Protein AF-A0A1H4IAZ6-F1 (afdb_monomer)

pLDDT: mean 79.47, std 17.5, range [21.94, 98.19]

Radius of gyration: 39.85 Å; Cα contacts (8 Å, |Δi|>4): 236; chains: 1; bounding box: 74×54×108 Å

Foldseek 3Di:
DDDDDPDPPPPQQPFDFDPDAPDGAGARDPCSVVLVVLQVVQCVPPPGHFFDWDQDPVVRDIDGRDRDSAWDDPDPDIDHQDQVNVQVVVVVVQVVVCDADPVSHGDRDHPVVVLLVVLLVCVLVPNDLVVSCSNVSHPDSVVSVVSHPDDPVSVVVVVVVVVVVVCVVPPCVVVDDDDPVNVVVLVVVQVVQQAPFGTFQDDPPDDDPCPRPCLLPPRDPGALVCLVVLVVVLVVLVVVLVVCVVVVVVVCNVVSVSSNVSSVVNSVSSVVVVVVPPPPCPDDPPPDPPPDDDD

Secondary structure (DSSP, 8-state):
---------------EE-TTSSS--EE--S-HHHHHHHHHHHHTTSSSPPPB--EETTTTEEPPSB--SSEEEETTEEEEPPHHHHHHHHHHHHHHHT-B-TTSPBP---HHHHHHHHHHHHHHTT--HHHHHHHHT-SSHHHHHTT----HHHHHHHHHHHHHHHHHTS-GGGGPPPPHHHHHHHHHHHHTTEETTEEE-PPTTPPPTTTT-TTT-TTEEE-GGGHHHHHHHHHHHHHHHHHHHHHT-HHHHHHHHHHHHHHHHHHHHHHHHHHHTS-----------------

Solvent-accessible surface area (backbone atoms only — not comparable to full-atom values): 18062 Å² total; per-residue (Å²): 134,90,78,91,74,88,73,79,74,77,75,70,55,68,76,42,76,52,87,89,51,101,60,85,47,69,49,82,53,91,59,45,68,60,53,50,52,46,50,54,60,49,18,73,84,48,98,53,58,64,67,38,58,45,77,39,85,89,81,73,42,72,47,70,73,38,64,62,72,63,54,41,71,63,82,93,44,74,34,61,65,50,70,72,56,53,55,51,54,46,47,54,50,37,63,73,66,66,48,54,51,99,86,68,47,74,58,86,72,51,76,66,50,55,52,41,52,53,48,31,52,43,44,73,76,63,46,53,61,65,58,53,10,54,75,72,67,44,92,49,45,67,71,44,50,76,38,59,82,81,47,75,66,53,56,52,51,53,51,51,51,53,53,50,58,57,53,68,75,43,69,67,77,83,70,55,82,77,50,72,66,58,50,49,50,58,53,46,57,50,66,75,30,66,49,99,55,28,35,45,69,60,68,87,93,67,81,77,91,57,81,79,58,50,62,69,43,83,45,46,48,59,35,54,92,39,44,71,60,47,51,52,52,42,55,52,39,52,55,50,40,54,49,28,61,76,72,63,40,69,83,53,42,67,54,41,52,55,44,38,56,33,38,52,54,43,47,50,52,19,54,54,50,63,64,60,65,59,81,75,81,83,64,81,82,78,78,68,87,71,88,77,80,84,130

Nearest PDB structures (foldseek):
  6en2-assembly1_B  TM=6.672E-01  e=3.668E-03  Enterococcus faecalis
  6en0-assembly1_B  TM=6.766E-01  e=4.897E-03  Enterococcus faecalis
  6emy-assembly1_A  TM=7.074E-01  e=7.772E-03  Enterococcus faecalis
  6en1-assembly1_A  TM=6.561E-01  e=4.897E-03  Enterococcus faecalis

Structure (mmCIF, N/CA/C/O backbone):
data_AF-A0A1H4IAZ6-F1
#
_entry.id   AF-A0A1H4IAZ6-F1
#
loop_
_atom_site.group_PDB
_atom_site.id
_atom_site.type_symbol
_atom_site.label_atom_id
_atom_site.label_alt_id
_atom_site.label_comp_id
_atom_site.label_asym_id
_atom_site.label_entity_id
_atom_site.label_seq_id
_atom_site.pdbx_PDB_ins_code
_atom_site.Cartn_x
_atom_site.Cartn_y
_atom_site.Cartn_z
_atom_site.occupancy
_atom_site.B_iso_or_equiv
_atom_site.auth_seq_id
_atom_site.auth_comp_id
_atom_site.auth_asym_id
_atom_site.auth_atom_id
_atom_site.pdbx_PDB_model_num
ATOM 1 N N . MET A 1 1 ? -22.515 6.937 -54.964 1.00 34.81 1 MET A N 1
ATOM 2 C CA . MET A 1 1 ? -21.086 6.793 -55.319 1.00 34.81 1 MET A CA 1
ATOM 3 C C . MET A 1 1 ? -20.427 8.138 -55.090 1.00 34.81 1 MET A C 1
ATOM 5 O O . MET A 1 1 ? -21.065 9.137 -55.386 1.00 34.81 1 MET A O 1
ATOM 9 N N . ILE A 1 2 ? -19.198 8.133 -54.570 1.00 31.22 2 ILE A N 1
ATOM 10 C CA . ILE A 1 2 ? -18.493 9.215 -53.852 1.00 31.22 2 ILE A CA 1
ATOM 11 C C . ILE A 1 2 ? -18.817 9.204 -52.350 1.00 31.22 2 ILE A C 1
ATOM 13 O O . ILE A 1 2 ? -19.957 9.377 -51.934 1.00 31.22 2 ILE A O 1
ATOM 17 N N . GLY A 1 3 ? -17.776 8.941 -51.562 1.00 21.94 3 GLY A N 1
ATOM 18 C CA . GLY A 1 3 ? -17.796 8.838 -50.109 1.00 21.94 3 GLY A CA 1
ATOM 19 C C . GLY A 1 3 ? -16.377 8.607 -49.604 1.00 21.94 3 GLY A C 1
ATOM 20 O O . GLY A 1 3 ? -15.983 7.484 -49.311 1.00 21.94 3 GLY A O 1
ATOM 21 N N . THR A 1 4 ? -15.602 9.687 -49.602 1.00 34.31 4 THR A N 1
ATOM 22 C CA . THR A 1 4 ? -14.334 9.875 -48.890 1.00 34.31 4 THR A CA 1
ATOM 23 C C . THR A 1 4 ? -14.396 9.316 -47.470 1.00 34.31 4 THR A C 1
ATOM 25 O O . THR A 1 4 ? -15.260 9.706 -46.689 1.00 34.31 4 THR A O 1
ATOM 28 N N . GLY A 1 5 ? -13.454 8.441 -47.127 1.00 22.61 5 GLY A N 1
ATOM 29 C CA . GLY A 1 5 ? -13.295 7.896 -45.784 1.00 22.61 5 GLY A CA 1
ATOM 30 C C . GLY A 1 5 ? -11.819 7.752 -45.454 1.00 22.61 5 GLY A C 1
ATOM 31 O O . GLY A 1 5 ? -11.260 6.665 -45.578 1.00 22.61 5 GLY A O 1
ATOM 32 N N . SER A 1 6 ? -11.193 8.860 -45.060 1.00 29.42 6 SER A N 1
ATOM 33 C CA . SER A 1 6 ? -9.889 8.874 -44.402 1.00 29.42 6 SER A CA 1
ATOM 34 C C . SER A 1 6 ? -9.978 8.041 -43.123 1.00 29.42 6 SER A C 1
ATOM 36 O O . SER A 1 6 ? -10.400 8.534 -42.079 1.00 29.42 6 SER A O 1
ATOM 38 N N . LYS A 1 7 ? -9.615 6.757 -43.199 1.00 24.16 7 LYS A N 1
ATOM 39 C CA . LYS A 1 7 ? -9.330 5.963 -42.006 1.00 24.16 7 LYS A CA 1
ATOM 40 C C . LYS A 1 7 ? -7.950 6.371 -41.518 1.00 24.16 7 LYS A C 1
ATOM 42 O O . LYS A 1 7 ? -6.935 5.984 -42.088 1.00 24.16 7 LYS A O 1
ATOM 47 N N . LEU A 1 8 ? -7.970 7.199 -40.480 1.00 22.41 8 LEU A N 1
ATOM 48 C CA . LEU A 1 8 ? -6.885 7.414 -39.538 1.00 22.41 8 LEU A CA 1
ATOM 49 C C . LEU A 1 8 ? -6.343 6.026 -39.141 1.00 22.41 8 LEU A C 1
ATOM 51 O O . LEU A 1 8 ? -6.976 5.305 -38.371 1.00 22.41 8 LEU A O 1
ATOM 55 N N . LEU A 1 9 ? -5.235 5.602 -39.751 1.00 24.73 9 LEU A N 1
ATOM 56 C CA . LEU A 1 9 ? -4.472 4.454 -39.277 1.00 24.73 9 LEU A CA 1
ATOM 57 C C . LEU A 1 9 ? -3.833 4.912 -37.971 1.00 24.73 9 LEU A C 1
ATOM 59 O O . LEU A 1 9 ? -2.804 5.582 -37.979 1.00 24.73 9 LEU A O 1
ATOM 63 N N . LEU A 1 10 ? -4.507 4.618 -36.859 1.00 23.94 10 LEU A N 1
ATOM 64 C CA . LEU A 1 10 ? -3.868 4.556 -35.554 1.00 23.94 10 LEU A CA 1
ATOM 65 C C . LEU A 1 10 ? -2.704 3.576 -35.722 1.00 23.94 10 LEU A C 1
ATOM 67 O O . LEU A 1 10 ? -2.919 2.381 -35.914 1.00 23.94 10 LEU A O 1
ATOM 71 N N . LEU A 1 11 ? -1.492 4.121 -35.798 1.00 29.80 11 LEU A N 1
ATOM 72 C CA . LEU A 1 11 ? -0.255 3.360 -35.827 1.00 29.80 11 LEU A CA 1
ATOM 73 C C . LEU A 1 11 ? -0.180 2.616 -34.495 1.00 29.80 11 LEU A C 1
ATOM 75 O O . LEU A 1 11 ? 0.189 3.201 -33.481 1.00 29.80 11 LEU A O 1
ATOM 79 N N . GLU A 1 12 ? -0.576 1.345 -34.486 1.00 32.12 12 GLU A N 1
ATOM 80 C CA . GLU A 1 12 ? -0.145 0.442 -33.426 1.00 32.12 12 GLU A CA 1
ATOM 81 C C . GLU A 1 12 ? 1.393 0.484 -33.391 1.00 32.12 12 GLU A C 1
ATOM 83 O O . GLU A 1 12 ? 2.025 0.428 -34.457 1.00 32.12 12 GLU A O 1
ATOM 88 N N . PRO A 1 13 ? 2.015 0.647 -32.209 1.00 40.06 13 PRO A N 1
ATOM 89 C CA . PRO A 1 13 ? 3.465 0.651 -32.104 1.00 40.06 13 PRO A CA 1
ATOM 90 C C . PRO A 1 13 ? 4.007 -0.657 -32.700 1.00 40.06 13 PRO A C 1
ATOM 92 O O . PRO A 1 13 ? 3.447 -1.726 -32.441 1.00 40.06 13 PRO A O 1
ATOM 95 N N . PRO A 1 14 ? 5.063 -0.608 -33.532 1.00 46.16 14 PRO A N 1
ATOM 96 C CA . PRO A 1 14 ? 5.581 -1.806 -34.174 1.00 46.16 14 PRO A CA 1
ATOM 97 C C . PRO A 1 14 ? 6.046 -2.800 -33.105 1.00 46.16 14 PRO A C 1
ATOM 99 O O . PRO A 1 14 ? 6.991 -2.525 -32.365 1.00 46.16 14 PRO A O 1
ATOM 102 N N . LEU A 1 15 ? 5.385 -3.959 -33.038 1.00 47.09 15 LEU A N 1
ATOM 103 C CA . LEU A 1 15 ? 5.779 -5.058 -32.160 1.00 47.09 15 LEU A CA 1
ATOM 104 C C . LEU A 1 15 ? 7.178 -5.533 -32.560 1.00 47.09 15 LEU A C 1
ATOM 106 O O . LEU A 1 15 ? 7.384 -6.071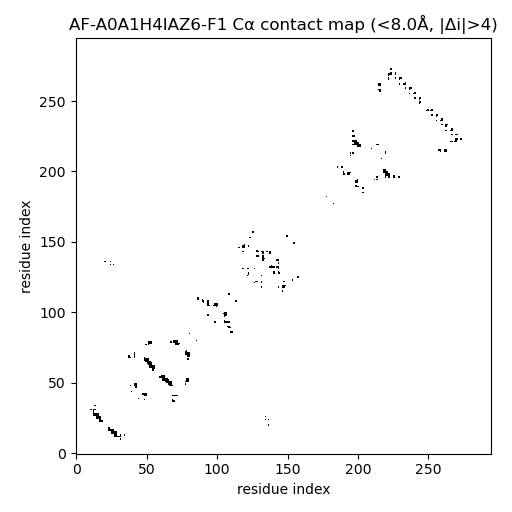 -33.653 1.00 47.09 15 LEU A O 1
ATOM 110 N N . LEU A 1 16 ? 8.158 -5.306 -31.684 1.00 53.22 16 LEU A N 1
ATOM 111 C CA . LEU A 1 16 ? 9.520 -5.774 -31.889 1.00 53.22 16 LEU A CA 1
ATOM 112 C C . LEU A 1 16 ? 9.685 -7.132 -31.198 1.00 53.22 16 LEU A C 1
ATOM 114 O O . LEU A 1 16 ? 9.676 -7.226 -29.970 1.00 53.22 16 LEU A O 1
ATOM 118 N N . GLY A 1 17 ? 9.859 -8.189 -31.989 1.00 52.50 17 GLY A N 1
ATOM 119 C CA . GLY A 1 17 ? 10.224 -9.501 -31.462 1.00 52.50 17 GLY A CA 1
ATOM 120 C C . GLY A 1 17 ? 11.692 -9.524 -31.031 1.00 52.50 17 GLY A C 1
ATOM 121 O O . GLY A 1 17 ? 12.588 -9.366 -31.865 1.00 52.50 17 GLY A O 1
ATOM 122 N N . LEU A 1 18 ? 11.956 -9.752 -29.743 1.00 54.88 18 LEU A N 1
ATOM 123 C CA . LEU A 1 18 ? 13.305 -10.012 -29.238 1.00 54.88 18 LEU A CA 1
ATOM 124 C C . LEU A 1 18 ? 13.631 -11.505 -29.408 1.00 54.88 18 LEU A C 1
ATOM 126 O O . LEU A 1 18 ? 13.301 -12.337 -28.568 1.00 54.88 18 LEU A O 1
ATOM 130 N N . GLY A 1 19 ? 14.267 -11.870 -30.523 1.00 48.75 19 GLY A N 1
ATOM 131 C CA . GLY A 1 19 ? 14.754 -13.239 -30.729 1.00 48.75 19 GLY A CA 1
ATOM 132 C C . GLY A 1 19 ? 15.946 -13.558 -29.816 1.00 48.75 19 GLY A C 1
ATOM 133 O O . GLY A 1 19 ? 16.943 -12.835 -29.861 1.00 48.75 19 GLY A O 1
ATOM 134 N N . GLY A 1 20 ? 15.849 -14.635 -29.023 1.00 49.16 20 GLY A N 1
ATOM 135 C CA . GLY A 1 20 ? 16.943 -15.158 -28.184 1.00 49.16 20 GLY A CA 1
ATOM 136 C C . GLY A 1 20 ? 16.623 -15.394 -26.698 1.00 49.16 20 GLY A C 1
ATOM 137 O O . GLY A 1 20 ? 17.513 -15.790 -25.957 1.00 49.16 20 GLY A O 1
ATOM 138 N N . SER A 1 21 ? 15.386 -15.167 -26.239 1.00 38.06 21 SER A N 1
ATOM 139 C CA . SER A 1 21 ? 14.935 -15.548 -24.888 1.00 38.06 21 SER A CA 1
ATOM 140 C C . SER A 1 21 ? 13.991 -16.760 -24.973 1.00 38.06 21 SER A C 1
ATOM 142 O O . SER A 1 21 ? 13.168 -16.796 -25.892 1.00 38.06 21 SER A O 1
ATOM 144 N N . PRO A 1 22 ? 14.056 -17.751 -24.053 1.00 37.03 22 PRO A N 1
ATOM 145 C CA . PRO A 1 22 ? 13.131 -18.896 -24.034 1.00 37.03 22 PRO A CA 1
ATOM 146 C C . PRO A 1 22 ? 11.665 -18.478 -23.852 1.00 37.03 22 PRO A C 1
ATOM 148 O O . PRO A 1 22 ? 10.748 -19.254 -24.116 1.00 37.03 22 PRO A O 1
ATOM 151 N N . VAL A 1 23 ? 11.436 -17.232 -23.442 1.00 39.94 23 VAL A N 1
ATOM 152 C CA . VAL A 1 23 ? 10.126 -16.606 -23.399 1.00 39.94 23 VAL A CA 1
ATOM 153 C C . VAL A 1 23 ? 10.074 -15.592 -24.531 1.00 39.94 23 VAL A C 1
ATOM 155 O O . VAL A 1 23 ? 10.787 -14.597 -24.483 1.00 39.94 23 VAL A O 1
ATOM 158 N N . GLY A 1 24 ? 9.242 -15.8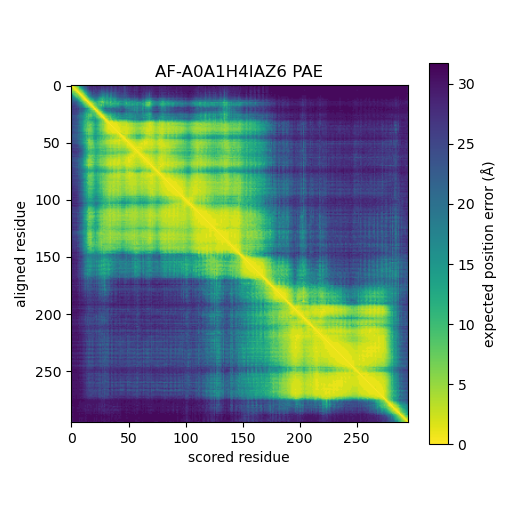34 -25.547 1.00 39.22 24 GLY A N 1
ATOM 159 C CA . GLY A 1 24 ? 8.963 -14.841 -26.584 1.00 39.22 24 GLY A CA 1
ATOM 160 C C . GLY A 1 24 ? 8.450 -13.557 -25.936 1.00 39.22 24 GLY A C 1
ATOM 161 O O . GLY A 1 24 ? 7.290 -13.480 -25.535 1.00 39.22 24 GLY A O 1
ATOM 162 N N . SER A 1 25 ? 9.336 -12.584 -25.750 1.00 44.12 25 SER A N 1
ATOM 163 C CA . SER A 1 25 ? 9.008 -11.268 -25.229 1.00 44.12 25 SER A CA 1
ATOM 164 C C . SER A 1 25 ? 8.855 -10.324 -26.413 1.00 44.12 25 SER A C 1
ATOM 166 O O . SER A 1 25 ? 9.822 -9.901 -27.048 1.00 44.12 25 SER A O 1
ATOM 168 N N . GLU A 1 26 ? 7.604 -10.023 -26.742 1.00 50.06 26 GLU A N 1
ATOM 169 C CA . GLU A 1 26 ? 7.280 -8.857 -27.553 1.00 50.06 26 GLU A CA 1
ATOM 170 C C . GLU A 1 26 ? 7.392 -7.635 -26.646 1.00 50.06 26 GLU A C 1
ATOM 172 O O . GLU A 1 26 ? 6.710 -7.542 -25.622 1.00 50.06 26 GLU A O 1
ATOM 177 N N . LEU A 1 27 ? 8.302 -6.725 -26.988 1.00 51.56 27 LEU A N 1
ATOM 178 C CA . LEU A 1 27 ? 8.438 -5.463 -26.278 1.00 51.56 27 LEU A CA 1
ATOM 179 C C . LEU A 1 27 ? 7.728 -4.380 -27.083 1.00 51.56 27 LEU A C 1
ATOM 181 O O . LEU A 1 27 ? 8.079 -4.124 -28.237 1.00 51.56 27 LEU A O 1
ATOM 185 N N . VAL A 1 28 ? 6.738 -3.740 -26.468 1.00 51.19 28 VAL A N 1
ATOM 186 C CA . VAL A 1 28 ? 6.128 -2.529 -27.015 1.00 51.19 28 VAL A CA 1
ATOM 187 C C . VAL A 1 28 ? 7.009 -1.355 -26.603 1.00 51.19 28 VAL A C 1
ATOM 189 O O . VAL A 1 28 ? 7.142 -1.062 -25.417 1.00 51.19 28 VAL A O 1
ATOM 192 N N . LEU A 1 29 ? 7.649 -0.719 -27.581 1.00 57.44 29 LEU A N 1
ATOM 193 C CA . LEU A 1 29 ? 8.380 0.533 -27.397 1.00 57.44 29 LEU A CA 1
ATOM 194 C C . LEU A 1 29 ? 7.470 1.688 -27.828 1.00 57.44 29 LEU A C 1
ATOM 196 O O . LEU A 1 29 ? 6.868 1.621 -28.898 1.00 57.44 29 LEU A O 1
ATOM 200 N N . ASP A 1 30 ? 7.380 2.728 -27.000 1.00 54.88 30 ASP A N 1
ATOM 201 C CA . ASP A 1 30 ? 6.423 3.836 -27.172 1.00 54.88 30 ASP A CA 1
ATOM 202 C C . ASP A 1 30 ? 6.822 4.809 -28.311 1.00 54.88 30 ASP A C 1
ATOM 204 O O . ASP A 1 30 ? 5.988 5.508 -28.880 1.00 54.88 30 ASP A O 1
ATOM 208 N N . ASP A 1 31 ? 8.089 4.789 -28.749 1.00 63.84 31 ASP A N 1
ATOM 209 C CA . ASP A 1 31 ? 8.620 5.710 -29.768 1.00 63.84 31 ASP A CA 1
ATOM 210 C C . ASP A 1 31 ? 8.530 5.161 -31.207 1.00 63.84 31 ASP A C 1
ATOM 212 O O . ASP A 1 31 ? 9.533 4.885 -31.884 1.00 63.84 31 ASP A O 1
ATOM 216 N N . GLY A 1 32 ? 7.304 5.026 -31.717 1.00 71.38 32 GLY A N 1
ATOM 217 C CA . GLY A 1 32 ? 7.035 4.521 -33.072 1.00 71.38 32 GLY A CA 1
ATOM 218 C C . GLY A 1 32 ? 7.686 5.332 -34.210 1.00 71.38 32 GLY A C 1
ATOM 219 O O . GLY A 1 32 ? 8.057 4.768 -35.246 1.00 71.38 32 GLY A O 1
ATOM 220 N N . GLU A 1 33 ? 7.888 6.640 -34.031 1.00 80.25 33 GLU A N 1
ATOM 221 C CA . GLU A 1 33 ? 8.498 7.523 -35.039 1.00 80.25 33 GLU A CA 1
ATOM 222 C C . GLU A 1 33 ? 10.003 7.254 -35.222 1.00 80.25 33 GLU A C 1
ATOM 224 O O . GLU A 1 33 ? 10.509 7.168 -36.351 1.00 80.25 33 GLU A O 1
ATOM 229 N N . VAL A 1 34 ? 10.720 7.032 -34.116 1.00 83.12 34 VAL A N 1
ATOM 230 C CA . VAL A 1 34 ? 12.152 6.706 -34.132 1.00 83.12 34 VAL A CA 1
ATOM 231 C C . VAL A 1 34 ? 12.371 5.350 -34.796 1.00 83.12 34 VAL A C 1
ATOM 233 O O . VAL A 1 34 ? 13.213 5.224 -35.690 1.00 83.12 34 VAL A O 1
ATOM 236 N N . LEU A 1 35 ? 11.570 4.346 -34.428 1.00 82.00 35 LEU A N 1
ATOM 237 C CA . LEU A 1 35 ? 11.631 3.017 -35.039 1.00 82.00 35 LEU A CA 1
ATOM 238 C C . LEU A 1 35 ? 11.329 3.069 -36.538 1.00 82.00 35 LEU A C 1
ATOM 240 O O . LEU A 1 35 ? 12.054 2.466 -37.330 1.00 82.00 35 LEU A O 1
ATOM 244 N N . THR A 1 36 ? 10.327 3.847 -36.950 1.00 83.69 36 THR A N 1
ATOM 245 C CA . THR A 1 36 ? 10.009 4.054 -38.370 1.00 83.69 36 THR A CA 1
ATOM 246 C C . THR A 1 36 ? 11.189 4.670 -39.119 1.00 83.69 36 THR A C 1
ATOM 248 O O . THR A 1 36 ? 11.561 4.188 -40.192 1.00 83.69 36 THR A O 1
ATOM 251 N N . THR A 1 37 ? 11.840 5.675 -38.532 1.00 86.31 37 THR A N 1
ATOM 252 C CA . THR A 1 37 ? 13.032 6.314 -39.104 1.00 86.31 37 THR A CA 1
ATOM 253 C C . THR A 1 37 ? 14.192 5.325 -39.247 1.00 86.31 37 THR A C 1
ATOM 255 O O . THR A 1 37 ? 14.860 5.293 -40.283 1.00 86.31 37 THR A O 1
ATOM 258 N N . ILE A 1 38 ? 14.426 4.477 -38.240 1.00 85.88 38 ILE A N 1
ATOM 259 C CA . ILE A 1 38 ? 15.462 3.435 -38.283 1.00 85.88 38 ILE A CA 1
ATOM 260 C C . ILE A 1 38 ? 15.155 2.415 -39.385 1.00 85.88 38 ILE A C 1
ATOM 262 O O . ILE A 1 38 ? 16.040 2.098 -40.180 1.00 85.88 38 ILE A O 1
ATOM 266 N N . ILE A 1 39 ? 13.906 1.944 -39.485 1.00 85.81 39 ILE A N 1
ATOM 267 C CA . ILE A 1 39 ? 13.474 1.004 -40.529 1.00 85.81 39 ILE A CA 1
ATOM 268 C C . ILE A 1 39 ? 13.682 1.613 -41.918 1.00 85.81 39 ILE A C 1
ATOM 270 O O . ILE A 1 39 ? 14.220 0.948 -42.803 1.00 85.81 39 ILE A O 1
ATOM 274 N N . GLN A 1 40 ? 13.286 2.871 -42.125 1.00 85.50 40 GLN A N 1
ATOM 275 C CA . GLN A 1 40 ? 13.465 3.562 -43.404 1.00 85.50 40 GLN A CA 1
ATOM 276 C C . GLN A 1 40 ? 14.945 3.693 -43.780 1.00 85.50 40 GLN A C 1
ATOM 278 O O . GLN A 1 40 ? 15.310 3.408 -44.921 1.00 85.50 40 GLN A O 1
ATOM 283 N N . ARG A 1 41 ? 15.810 4.048 -42.820 1.00 84.56 41 ARG A N 1
ATOM 284 C CA . ARG A 1 41 ? 17.264 4.110 -43.033 1.00 84.56 41 ARG A CA 1
ATOM 285 C C . ARG A 1 41 ? 17.847 2.741 -43.372 1.00 84.56 41 ARG A C 1
ATOM 287 O O . ARG A 1 41 ? 18.594 2.635 -44.335 1.00 84.56 41 ARG A O 1
ATOM 294 N N . GLY A 1 42 ? 17.474 1.699 -42.630 1.00 84.25 42 GLY A N 1
ATOM 295 C CA . GLY A 1 42 ? 17.958 0.335 -42.857 1.00 84.25 42 GLY A CA 1
ATOM 296 C C . GLY A 1 42 ? 17.473 -0.283 -44.172 1.00 84.25 42 GLY A C 1
ATOM 297 O O . GLY A 1 42 ? 18.140 -1.156 -44.720 1.00 84.25 42 GLY A O 1
ATOM 298 N N . ARG A 1 43 ? 16.326 0.168 -44.699 1.00 85.88 43 ARG A N 1
ATOM 299 C CA . ARG A 1 43 ? 15.820 -0.252 -46.013 1.00 85.88 43 ARG A CA 1
ATOM 300 C C . ARG A 1 43 ? 16.655 0.297 -47.162 1.00 85.88 43 ARG A C 1
ATOM 302 O O . ARG A 1 43 ? 16.679 -0.340 -48.202 1.00 85.88 43 ARG A O 1
ATOM 309 N N . GLU A 1 44 ? 17.295 1.458 -47.013 1.00 79.31 44 GLU A N 1
ATOM 310 C CA . GLU A 1 44 ? 18.090 2.097 -48.078 1.00 79.31 44 GLU A CA 1
ATOM 311 C C . GLU A 1 44 ? 17.348 2.175 -49.437 1.00 79.31 44 GLU A C 1
ATOM 313 O O . GLU A 1 44 ? 17.941 2.030 -50.502 1.00 79.31 44 GLU A O 1
ATOM 318 N N . GLY A 1 45 ? 16.023 2.374 -49.410 1.00 78.12 45 GLY A N 1
ATOM 319 C CA . GLY A 1 45 ? 15.169 2.405 -50.608 1.00 78.12 45 GLY A CA 1
ATOM 320 C C . GLY A 1 45 ? 14.629 1.044 -51.079 1.00 78.12 45 GLY A C 1
ATOM 321 O O . GLY A 1 45 ? 13.827 1.002 -52.010 1.00 78.12 45 GLY A O 1
ATOM 322 N N . HIS A 1 46 ? 15.000 -0.066 -50.438 1.00 79.50 46 HIS A N 1
ATOM 323 C CA . HIS A 1 46 ? 14.417 -1.388 -50.680 1.00 79.50 46 HIS A CA 1
ATOM 324 C C . HIS A 1 46 ? 13.023 -1.543 -50.038 1.00 79.50 46 HIS A C 1
ATOM 326 O O . HIS A 1 46 ? 12.684 -0.884 -49.054 1.00 79.50 46 HIS A O 1
ATOM 332 N N . GLY A 1 47 ? 12.205 -2.463 -50.570 1.00 83.88 47 GLY A N 1
ATOM 333 C CA . GLY A 1 47 ? 10.853 -2.738 -50.054 1.00 83.88 47 GLY A CA 1
ATOM 334 C C . GLY A 1 47 ? 10.822 -3.364 -48.652 1.00 83.88 47 GLY A C 1
ATOM 335 O O . GLY A 1 47 ? 9.816 -3.274 -47.951 1.00 83.88 47 GLY A O 1
ATOM 336 N N . SER A 1 48 ? 11.932 -3.957 -48.213 1.00 86.06 48 SER A N 1
ATOM 337 C CA . SER A 1 48 ? 12.091 -4.593 -46.904 1.00 86.06 48 SER A CA 1
ATOM 338 C C . SER A 1 48 ? 13.517 -4.418 -46.384 1.00 86.06 48 SER A C 1
ATOM 340 O O . SER A 1 48 ? 14.426 -4.088 -47.145 1.00 86.06 48 SER A O 1
ATOM 342 N N . LEU A 1 49 ? 13.723 -4.655 -45.085 1.00 86.88 49 LEU A N 1
ATOM 343 C CA . LEU A 1 49 ? 15.070 -4.690 -44.514 1.00 86.88 49 LEU A CA 1
ATOM 344 C C . LEU A 1 49 ? 15.887 -5.829 -45.153 1.00 86.88 49 LEU A C 1
ATOM 346 O O . LEU A 1 49 ? 15.340 -6.922 -45.349 1.00 86.88 49 LEU A O 1
ATOM 350 N N . PRO A 1 50 ? 17.180 -5.614 -45.454 1.00 88.12 50 PRO A N 1
ATOM 351 C CA . PRO A 1 50 ? 18.066 -6.680 -45.902 1.00 88.12 50 PRO A CA 1
ATOM 352 C C . PRO A 1 50 ? 18.130 -7.822 -44.881 1.00 88.12 50 PRO A C 1
ATOM 354 O O . PRO A 1 50 ? 18.179 -7.593 -43.672 1.00 88.12 50 PRO A O 1
ATOM 357 N N . LEU A 1 51 ? 18.141 -9.063 -45.368 1.00 90.56 51 LEU A N 1
ATOM 358 C CA . LEU A 1 51 ? 18.269 -10.243 -44.515 1.00 90.56 51 LEU A CA 1
ATOM 359 C C . LEU A 1 51 ? 19.746 -10.548 -44.269 1.00 90.56 51 LEU A C 1
ATOM 361 O O . LEU A 1 51 ? 20.489 -10.847 -45.208 1.00 90.56 51 LEU A O 1
ATOM 365 N N . ILE A 1 52 ? 20.161 -10.525 -43.005 1.00 90.88 52 ILE A N 1
ATOM 366 C CA . ILE A 1 52 ? 21.552 -10.749 -42.598 1.00 90.88 52 ILE A CA 1
ATOM 367 C C . ILE A 1 52 ? 21.640 -11.836 -41.524 1.00 90.88 52 ILE A C 1
ATOM 369 O O . ILE A 1 52 ? 20.666 -12.113 -40.830 1.00 90.88 52 ILE A O 1
ATOM 373 N N . SER A 1 53 ? 22.809 -12.465 -41.395 1.00 89.75 53 SER A N 1
ATOM 374 C CA . SER A 1 53 ? 23.116 -13.393 -40.299 1.00 89.75 53 SER A CA 1
ATOM 375 C C . SER A 1 53 ? 24.014 -12.694 -39.278 1.00 89.75 53 SER A C 1
ATOM 377 O O . SER A 1 53 ? 24.921 -11.946 -39.656 1.00 89.75 53 SER A O 1
ATOM 379 N N . ARG A 1 54 ? 23.767 -12.933 -37.988 1.00 88.94 54 ARG A N 1
ATOM 380 C CA . ARG A 1 54 ? 24.575 -12.433 -36.871 1.00 88.94 54 ARG A CA 1
ATOM 381 C C . ARG A 1 54 ? 25.211 -13.616 -36.150 1.00 88.94 54 ARG A C 1
ATOM 383 O O . ARG A 1 54 ? 24.540 -14.614 -35.921 1.00 88.94 54 ARG A O 1
ATOM 390 N N . TYR A 1 55 ? 26.479 -13.489 -35.774 1.00 86.31 55 TYR A N 1
ATOM 391 C CA . TYR A 1 55 ? 27.110 -14.426 -34.846 1.00 86.31 55 TYR A CA 1
ATOM 392 C C . TYR A 1 55 ? 26.681 -14.087 -33.417 1.00 86.31 55 TYR A C 1
ATOM 394 O O . TYR A 1 55 ? 26.898 -12.956 -32.969 1.00 86.31 55 TYR A O 1
ATOM 402 N N . ASP A 1 56 ? 26.054 -15.033 -32.724 1.00 83.56 56 ASP A N 1
ATOM 403 C CA . ASP A 1 56 ? 25.760 -14.903 -31.304 1.00 83.56 56 ASP A CA 1
ATOM 404 C C . ASP A 1 56 ? 26.973 -15.337 -30.481 1.00 83.56 56 ASP A C 1
ATOM 406 O O . ASP A 1 56 ? 27.436 -16.471 -30.580 1.00 83.56 56 ASP A O 1
ATOM 410 N N . GLN A 1 57 ? 27.518 -14.418 -29.684 1.00 79.88 57 GLN A N 1
ATOM 411 C CA . GLN A 1 57 ? 28.715 -14.687 -28.889 1.00 79.88 57 GLN A CA 1
ATOM 412 C C . GLN A 1 57 ? 28.444 -15.599 -27.689 1.00 79.88 57 GLN A C 1
ATOM 414 O O . GLN A 1 57 ? 29.383 -16.233 -27.217 1.00 79.88 57 GLN A O 1
ATOM 419 N N . HIS A 1 58 ? 27.200 -15.671 -27.210 1.00 77.69 58 HIS A N 1
ATOM 420 C CA . HIS A 1 58 ? 26.842 -16.498 -26.057 1.00 77.69 58 HIS A CA 1
ATOM 421 C C . HIS A 1 58 ? 26.575 -17.942 -26.482 1.00 77.69 58 HIS A C 1
ATOM 423 O O . HIS A 1 58 ? 27.027 -18.869 -25.817 1.00 77.69 58 HIS A O 1
ATOM 429 N N . GLU A 1 59 ? 25.890 -18.133 -27.613 1.00 83.56 59 GLU A N 1
ATOM 430 C CA . GLU A 1 59 ? 25.600 -19.468 -28.155 1.00 83.56 59 GLU A CA 1
ATOM 431 C C . GLU A 1 59 ? 26.720 -20.008 -29.057 1.00 83.56 59 GLU A C 1
ATOM 433 O O . GLU A 1 59 ? 26.786 -21.206 -29.318 1.00 83.56 59 GLU A O 1
ATOM 438 N N . GLY A 1 60 ? 27.606 -19.138 -29.553 1.00 87.88 60 GLY A N 1
ATOM 439 C CA . GLY A 1 60 ? 28.690 -19.511 -30.463 1.00 87.88 60 GLY A CA 1
ATOM 440 C C . GLY A 1 60 ? 28.218 -19.907 -31.868 1.00 87.88 60 GLY A C 1
ATOM 441 O O . GLY A 1 60 ? 28.925 -20.619 -32.582 1.00 87.88 60 GLY A O 1
ATOM 442 N N . LEU A 1 61 ? 27.018 -19.477 -32.270 1.00 91.50 61 LEU A N 1
ATOM 443 C CA . LEU A 1 61 ? 26.357 -19.894 -33.508 1.00 91.50 61 LEU A CA 1
ATOM 444 C C . LEU A 1 61 ? 25.941 -18.702 -34.372 1.00 91.50 61 LEU A C 1
ATOM 446 O O . LEU A 1 61 ? 25.692 -17.595 -33.897 1.00 91.50 61 LEU A O 1
ATOM 450 N N . HIS A 1 62 ? 25.847 -18.941 -35.679 1.00 88.88 62 HIS A N 1
ATOM 451 C CA . HIS A 1 62 ? 25.266 -17.983 -36.612 1.00 88.88 62 HIS A CA 1
ATOM 452 C C . HIS A 1 62 ? 23.744 -18.100 -36.631 1.00 88.88 62 HIS A C 1
ATOM 454 O O . HIS A 1 62 ? 23.197 -19.183 -36.836 1.00 88.88 62 HIS A O 1
ATOM 460 N N . SER A 1 63 ? 23.058 -16.966 -36.506 1.00 88.75 63 SER A N 1
ATOM 461 C CA . SER A 1 63 ? 21.610 -16.906 -36.661 1.00 88.75 63 SER A CA 1
ATOM 462 C C . SER A 1 63 ? 21.187 -17.248 -38.098 1.00 88.75 63 SER A C 1
ATOM 464 O O . SER A 1 63 ? 21.941 -16.977 -39.049 1.00 88.75 63 SER A O 1
ATOM 466 N N . PRO A 1 64 ? 19.936 -17.700 -38.301 1.00 89.12 64 PRO A N 1
ATOM 467 C CA . PRO A 1 64 ? 19.283 -17.633 -39.602 1.00 89.12 64 PRO A CA 1
ATOM 468 C C . PRO A 1 64 ? 19.338 -16.213 -40.185 1.00 89.12 64 PRO A C 1
ATOM 470 O O . PRO A 1 64 ? 19.553 -15.229 -39.465 1.00 89.12 64 PRO A O 1
ATOM 473 N N . ARG A 1 65 ? 19.142 -16.094 -41.502 1.00 90.06 65 ARG A N 1
ATOM 474 C CA . ARG A 1 65 ? 19.064 -14.785 -42.159 1.00 90.06 65 ARG A CA 1
ATOM 475 C C . ARG A 1 65 ? 17.762 -14.093 -41.769 1.00 90.06 65 ARG A C 1
ATOM 477 O O . ARG A 1 65 ? 16.692 -14.517 -42.193 1.00 90.06 65 ARG A O 1
ATOM 484 N N . LEU A 1 66 ? 17.874 -13.034 -40.974 1.00 88.31 66 LEU A N 1
ATOM 485 C CA . LEU A 1 66 ? 16.747 -12.311 -40.392 1.00 88.31 66 LEU A CA 1
ATOM 486 C C . LEU A 1 66 ? 16.840 -10.810 -40.712 1.00 88.31 66 LEU A C 1
ATOM 488 O O . LEU A 1 66 ? 17.943 -10.289 -40.923 1.00 88.31 66 LEU A O 1
ATOM 492 N N . PRO A 1 67 ? 15.702 -10.095 -40.744 1.00 89.12 67 PRO A N 1
ATOM 493 C CA . PRO A 1 67 ? 15.660 -8.653 -40.961 1.00 89.12 67 PRO A CA 1
ATOM 494 C C . PRO A 1 67 ? 15.998 -7.906 -39.661 1.00 89.12 67 PRO A C 1
ATOM 496 O O . PRO A 1 67 ? 15.141 -7.260 -39.064 1.00 89.12 67 PRO A O 1
ATOM 499 N N . PHE A 1 68 ? 17.241 -8.014 -39.183 1.00 87.44 68 PHE A N 1
ATOM 500 C CA . PHE A 1 68 ? 17.671 -7.313 -37.968 1.00 87.44 68 PHE A CA 1
ATOM 501 C C . PHE A 1 68 ? 17.424 -5.805 -38.101 1.00 87.44 68 PHE A C 1
ATOM 503 O O . PHE A 1 68 ? 17.764 -5.219 -39.121 1.00 87.44 68 PHE A O 1
ATOM 510 N N . LEU A 1 69 ? 16.852 -5.161 -37.083 1.00 87.44 69 LEU A N 1
ATOM 511 C CA . LEU A 1 69 ? 16.518 -3.735 -37.166 1.00 87.44 69 LEU A CA 1
ATOM 512 C C . LEU A 1 69 ? 17.774 -2.851 -37.250 1.00 87.44 69 LEU A C 1
ATOM 514 O O . LEU A 1 69 ? 17.871 -1.956 -38.086 1.00 87.44 69 LEU A O 1
ATOM 518 N N . PHE A 1 70 ? 18.756 -3.130 -36.395 1.00 87.38 70 PHE A N 1
ATOM 519 C CA . PHE A 1 70 ? 19.998 -2.371 -36.316 1.00 87.38 70 PHE A CA 1
ATOM 520 C C . PHE A 1 70 ? 21.062 -2.993 -37.225 1.00 87.38 70 PHE A C 1
ATOM 522 O O . PHE A 1 70 ? 21.804 -3.898 -36.827 1.00 87.38 70 PHE A O 1
ATOM 529 N N . GLN A 1 71 ? 21.143 -2.473 -38.451 1.00 88.06 71 GLN A N 1
ATOM 530 C CA . GLN A 1 71 ? 22.148 -2.846 -39.447 1.00 88.06 71 GLN A CA 1
ATOM 531 C C . GLN A 1 71 ? 23.043 -1.658 -39.800 1.00 88.06 71 GLN A C 1
ATOM 533 O O . GLN A 1 71 ? 22.619 -0.505 -39.761 1.00 88.06 71 GLN A O 1
ATOM 538 N N . ARG A 1 72 ? 24.291 -1.946 -40.167 1.00 85.06 72 ARG A N 1
ATOM 539 C CA . ARG A 1 72 ? 25.233 -0.973 -40.725 1.00 85.06 72 ARG A CA 1
ATOM 540 C C . ARG A 1 72 ? 25.916 -1.553 -41.953 1.00 85.06 72 ARG A C 1
ATOM 542 O O . ARG A 1 72 ? 26.086 -2.765 -42.059 1.00 85.06 72 ARG A O 1
ATOM 549 N N . ARG A 1 73 ? 26.407 -0.691 -42.837 1.00 82.06 73 ARG A N 1
ATOM 550 C CA . ARG A 1 73 ? 27.306 -1.108 -43.915 1.00 82.06 73 ARG A CA 1
ATOM 551 C C . ARG A 1 73 ? 28.740 -1.202 -43.411 1.00 82.06 73 ARG A C 1
ATOM 553 O O . ARG A 1 73 ? 29.285 -0.240 -42.873 1.00 82.06 73 ARG A O 1
ATOM 560 N N . ARG A 1 74 ? 29.374 -2.357 -43.613 1.00 81.31 74 ARG A N 1
ATOM 561 C CA . ARG A 1 74 ? 30.831 -2.506 -43.516 1.00 81.31 74 ARG A CA 1
ATOM 562 C C . ARG A 1 74 ? 31.362 -2.691 -44.936 1.00 81.31 74 ARG A C 1
ATOM 564 O O . ARG A 1 74 ? 31.344 -3.796 -45.471 1.00 81.31 74 ARG A O 1
ATOM 571 N N . GLY A 1 75 ? 31.766 -1.589 -45.567 1.00 82.44 75 GLY A N 1
ATOM 572 C CA . GLY A 1 75 ? 31.990 -1.560 -47.015 1.00 82.44 75 GLY A CA 1
ATOM 573 C C . GLY A 1 75 ? 30.664 -1.729 -47.764 1.00 82.44 75 GLY A C 1
ATOM 574 O O . GLY A 1 75 ? 29.714 -0.999 -47.495 1.00 82.44 75 GLY A O 1
ATOM 575 N N . PHE A 1 76 ? 30.579 -2.714 -48.660 1.00 79.56 76 PHE A N 1
ATOM 576 C CA . PHE A 1 76 ? 29.363 -3.008 -49.437 1.00 79.56 76 PHE A CA 1
ATOM 577 C C . PHE A 1 76 ? 28.433 -4.044 -48.789 1.00 79.56 76 PHE A C 1
ATOM 579 O O . PHE A 1 76 ? 27.375 -4.340 -49.338 1.00 79.56 76 PHE A O 1
ATOM 586 N N . ILE A 1 77 ? 28.814 -4.616 -47.643 1.00 82.56 77 ILE A N 1
ATOM 587 C CA . ILE A 1 77 ? 28.069 -5.711 -47.013 1.00 82.56 77 ILE A CA 1
ATOM 588 C C . ILE A 1 77 ? 27.259 -5.162 -45.828 1.00 82.56 77 ILE A C 1
ATOM 590 O O . ILE A 1 77 ? 27.853 -4.547 -44.931 1.00 82.56 77 ILE A O 1
ATOM 594 N N . PRO A 1 78 ? 25.930 -5.377 -45.785 1.00 84.81 78 PRO A N 1
ATOM 595 C CA . PRO A 1 78 ? 25.133 -5.079 -44.603 1.00 84.81 78 PRO A CA 1
ATOM 596 C C . PRO A 1 78 ? 25.474 -6.067 -43.481 1.00 84.81 78 PRO A C 1
ATOM 598 O O . PRO A 1 78 ? 25.520 -7.281 -43.683 1.00 84.81 78 PRO A O 1
ATOM 601 N N . THR A 1 79 ? 25.737 -5.546 -42.285 1.00 87.94 79 THR A N 1
ATOM 602 C CA . THR A 1 79 ? 26.074 -6.328 -41.090 1.00 87.94 79 THR A CA 1
ATOM 603 C C . THR A 1 79 ? 25.232 -5.867 -39.913 1.00 87.94 79 THR A C 1
ATOM 605 O O . THR A 1 79 ? 24.863 -4.697 -39.829 1.00 87.94 79 THR A O 1
ATOM 608 N N . ALA A 1 80 ? 24.988 -6.755 -38.949 1.00 89.31 80 ALA A N 1
ATOM 609 C CA . ALA A 1 80 ? 24.358 -6.359 -37.696 1.00 89.31 80 ALA A CA 1
ATOM 610 C C . ALA A 1 80 ? 25.290 -5.381 -36.967 1.00 89.31 80 ALA A C 1
ATOM 612 O O . ALA A 1 80 ? 26.517 -5.480 -37.116 1.00 89.31 80 ALA A O 1
ATOM 613 N N . LEU A 1 81 ? 24.733 -4.434 -36.207 1.00 89.00 81 LEU A N 1
ATOM 614 C CA . LEU A 1 81 ? 25.545 -3.557 -35.365 1.00 89.00 81 LEU A CA 1
ATOM 615 C C . LEU A 1 81 ? 26.255 -4.397 -34.288 1.00 89.00 81 LEU A C 1
ATOM 617 O O . LEU A 1 81 ? 25.579 -5.025 -33.471 1.00 89.00 81 LEU A O 1
ATOM 621 N N . PRO A 1 82 ? 27.600 -4.427 -34.255 1.00 85.56 82 PRO A N 1
ATOM 622 C CA . PRO A 1 82 ? 28.309 -5.143 -33.206 1.00 85.56 82 PRO A CA 1
ATOM 623 C C . PRO A 1 82 ? 28.280 -4.341 -31.891 1.00 85.56 82 PRO A C 1
ATOM 625 O O . PRO A 1 82 ? 28.352 -3.109 -31.941 1.00 85.56 82 PRO A O 1
ATOM 628 N N . PRO A 1 83 ? 28.273 -4.999 -30.714 1.00 84.62 83 PRO A N 1
ATOM 629 C CA . PRO A 1 83 ? 28.258 -4.317 -29.415 1.00 84.62 83 PRO A CA 1
ATOM 630 C C . PRO A 1 83 ? 29.378 -3.282 -29.244 1.00 84.62 83 PRO A C 1
ATOM 632 O O . PRO A 1 83 ? 29.140 -2.175 -28.771 1.00 84.62 83 PRO A O 1
ATOM 635 N N . ALA A 1 84 ? 30.587 -3.593 -29.722 1.00 86.12 84 ALA A N 1
ATOM 636 C CA . ALA A 1 84 ? 31.725 -2.675 -29.674 1.00 86.12 84 ALA A CA 1
ATOM 637 C C . ALA A 1 84 ? 31.486 -1.368 -30.453 1.00 86.12 84 ALA A C 1
ATOM 639 O O . ALA A 1 84 ? 31.973 -0.313 -30.055 1.00 86.12 84 ALA A O 1
ATOM 640 N N . PHE A 1 85 ? 30.720 -1.423 -31.549 1.00 88.50 85 PHE A N 1
ATOM 641 C CA . PHE A 1 85 ? 30.365 -0.224 -32.306 1.00 88.50 85 PHE A CA 1
ATOM 642 C C . PHE A 1 85 ? 29.304 0.608 -31.588 1.00 88.50 85 PHE A C 1
ATOM 644 O O . PHE A 1 85 ? 29.383 1.831 -31.596 1.00 88.50 85 PHE A O 1
ATOM 651 N N . ILE A 1 86 ? 28.339 -0.039 -30.930 1.00 87.94 86 ILE A N 1
ATOM 652 C CA . ILE A 1 86 ? 27.363 0.666 -30.090 1.00 87.94 86 ILE A CA 1
ATOM 653 C C . ILE A 1 86 ? 28.102 1.423 -28.983 1.00 87.94 86 ILE A C 1
ATOM 655 O O . ILE A 1 86 ? 27.878 2.615 -28.813 1.00 87.94 86 ILE A O 1
ATOM 659 N N . ALA A 1 87 ? 29.055 0.773 -28.310 1.00 87.12 87 ALA A N 1
ATOM 660 C CA . ALA A 1 87 ? 29.874 1.414 -27.285 1.00 87.12 87 ALA A CA 1
ATOM 661 C C . ALA A 1 87 ? 30.710 2.591 -27.826 1.00 87.12 87 ALA A C 1
ATOM 663 O O . ALA A 1 87 ? 30.865 3.594 -27.134 1.00 87.12 87 ALA A O 1
ATOM 664 N N . SER A 1 88 ? 31.251 2.506 -29.051 1.00 89.44 88 SER A N 1
ATOM 665 C CA . SER A 1 88 ? 32.003 3.626 -29.641 1.00 89.44 88 SER A CA 1
ATOM 666 C C . SER A 1 88 ? 31.112 4.807 -30.018 1.00 89.44 88 SER A C 1
ATOM 668 O O . SER A 1 88 ? 31.486 5.946 -29.766 1.00 89.44 88 SER A O 1
ATOM 670 N N . VAL A 1 89 ? 29.940 4.540 -30.604 1.00 89.62 89 VAL A N 1
ATOM 671 C CA . VAL A 1 89 ? 28.973 5.590 -30.964 1.00 89.62 89 VAL A CA 1
ATOM 672 C C . VAL A 1 89 ? 28.416 6.254 -29.709 1.00 89.62 89 VAL A C 1
ATOM 674 O O . VAL A 1 89 ? 28.219 7.464 -29.699 1.00 89.62 89 VAL A O 1
ATOM 677 N N . LEU A 1 90 ? 28.197 5.477 -28.645 1.00 89.88 90 LEU A N 1
ATOM 678 C CA . LEU A 1 90 ? 27.720 5.998 -27.374 1.00 89.88 90 LEU A CA 1
ATOM 679 C C . LEU A 1 90 ? 28.728 6.964 -26.743 1.00 89.88 90 LEU A C 1
ATOM 681 O O . LEU A 1 90 ? 28.347 8.078 -26.407 1.00 89.88 90 LEU A O 1
ATOM 685 N N . ARG A 1 91 ? 30.010 6.583 -26.665 1.00 87.62 91 ARG A N 1
ATOM 686 C CA . ARG A 1 91 ? 31.073 7.480 -26.182 1.00 87.62 91 ARG A CA 1
ATOM 687 C C . ARG A 1 91 ? 31.151 8.768 -26.994 1.00 87.62 91 ARG A C 1
ATOM 689 O O . ARG A 1 91 ? 31.133 9.848 -26.427 1.00 87.62 91 ARG A O 1
ATOM 696 N N . GLU A 1 92 ? 31.124 8.664 -28.321 1.00 89.88 92 GLU A N 1
ATOM 697 C CA . GLU A 1 92 ? 31.145 9.847 -29.185 1.00 89.88 92 GLU A CA 1
ATOM 698 C C . GLU A 1 92 ? 29.912 10.749 -28.982 1.00 89.88 92 GLU A C 1
ATOM 700 O O . GLU A 1 92 ? 30.005 11.973 -29.063 1.00 89.88 92 GLU A O 1
ATOM 705 N N . ALA A 1 93 ? 28.740 10.167 -28.716 1.00 90.81 93 ALA A N 1
ATOM 706 C CA . ALA A 1 93 ? 27.539 10.933 -28.398 1.00 90.81 93 ALA A CA 1
ATOM 707 C C . ALA A 1 93 ? 27.657 11.657 -27.046 1.00 90.81 93 ALA A C 1
ATOM 709 O O . ALA A 1 93 ? 27.251 12.815 -26.961 1.00 90.81 93 ALA A O 1
ATOM 710 N N . LEU A 1 94 ? 28.233 11.010 -26.027 1.00 89.31 94 LEU A N 1
ATOM 711 C CA . LEU A 1 94 ? 28.477 11.612 -24.711 1.00 89.31 94 LEU A CA 1
ATOM 712 C C . LEU A 1 94 ? 29.489 12.759 -24.796 1.00 89.31 94 LEU A C 1
ATOM 714 O O . LEU A 1 94 ? 29.207 13.846 -24.291 1.00 89.31 94 LEU A O 1
ATOM 718 N N . ASP A 1 95 ? 30.591 12.560 -25.525 1.00 87.88 95 ASP A N 1
ATOM 719 C CA . ASP A 1 95 ? 31.608 13.591 -25.762 1.00 87.88 95 ASP A CA 1
ATOM 720 C C . ASP A 1 95 ? 30.998 14.830 -26.431 1.00 87.88 95 ASP A C 1
ATOM 722 O O . ASP A 1 95 ? 31.230 15.962 -26.007 1.00 87.88 95 ASP A O 1
ATOM 726 N N . ARG A 1 96 ? 30.166 14.632 -27.466 1.00 91.19 96 ARG A N 1
ATOM 727 C CA . ARG A 1 96 ? 29.478 15.740 -28.151 1.00 91.19 96 ARG A CA 1
ATOM 728 C C . ARG A 1 96 ? 28.420 16.419 -27.286 1.00 91.19 96 ARG A C 1
ATOM 730 O O . ARG A 1 96 ? 28.177 17.608 -27.472 1.00 91.19 96 ARG A O 1
ATOM 737 N N . ALA A 1 97 ? 27.766 15.676 -26.396 1.00 90.81 97 ALA A N 1
ATOM 738 C CA . ALA A 1 97 ? 26.768 16.225 -25.486 1.00 90.81 97 ALA A CA 1
ATOM 739 C C . ALA A 1 97 ? 27.403 17.065 -24.364 1.00 90.81 97 ALA A C 1
ATOM 741 O O . ALA A 1 97 ? 26.699 17.859 -23.742 1.00 90.81 97 ALA A O 1
ATOM 742 N N . GLY A 1 98 ? 28.712 16.916 -24.120 1.00 88.69 98 GLY A N 1
ATOM 743 C CA . GLY A 1 98 ? 29.442 17.685 -23.111 1.00 88.69 98 GLY A CA 1
ATOM 744 C C . GLY A 1 98 ? 28.949 17.423 -21.689 1.00 88.69 98 GLY A C 1
ATOM 745 O O . GLY A 1 98 ? 28.992 18.320 -20.850 1.00 88.69 98 GLY A O 1
ATOM 746 N N . LEU A 1 99 ? 28.421 16.223 -21.429 1.00 87.12 99 LEU A N 1
ATOM 747 C CA . LEU A 1 99 ? 27.877 15.869 -20.123 1.00 87.12 99 LEU A CA 1
ATOM 748 C C . LEU A 1 99 ? 29.010 15.517 -19.159 1.00 87.12 99 LEU A C 1
ATOM 750 O O . LEU A 1 99 ? 29.827 14.637 -19.441 1.00 87.12 99 LEU A O 1
ATOM 754 N N .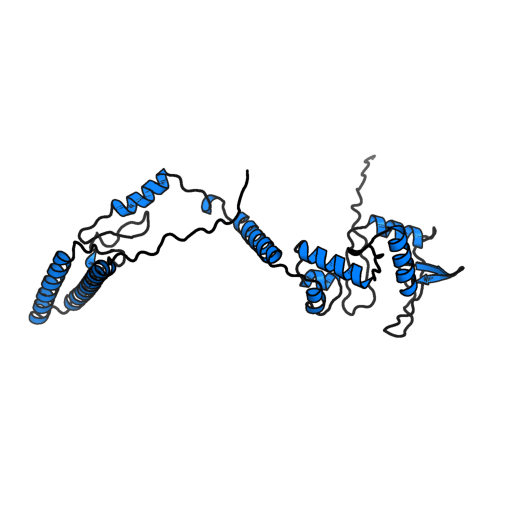 THR A 1 100 ? 29.017 16.176 -18.005 1.00 89.12 100 THR A N 1
ATOM 755 C CA . THR A 1 100 ? 29.976 15.931 -16.927 1.00 89.12 100 THR A CA 1
ATOM 756 C C . THR A 1 100 ? 29.284 15.408 -15.679 1.00 89.12 100 THR A C 1
ATOM 758 O O . THR A 1 100 ? 28.092 15.641 -15.461 1.00 89.12 100 THR A O 1
ATOM 761 N N . ASP A 1 101 ? 30.037 14.716 -14.837 1.00 85.50 101 ASP A N 1
ATOM 762 C CA . ASP A 1 101 ? 29.599 14.347 -13.501 1.00 85.50 101 ASP A CA 1
ATOM 763 C C . ASP A 1 101 ? 29.662 15.543 -12.523 1.00 85.50 101 ASP A C 1
ATOM 765 O O . ASP A 1 101 ? 29.921 16.690 -12.898 1.00 85.50 101 ASP A O 1
ATOM 769 N N . GLN A 1 102 ? 29.415 15.270 -11.239 1.00 84.69 102 GLN A N 1
ATOM 770 C CA . GLN A 1 102 ? 29.437 16.278 -10.171 1.00 84.69 102 GLN A CA 1
ATOM 771 C C . GLN A 1 102 ? 30.847 16.814 -9.862 1.00 84.69 102 GLN A C 1
ATOM 773 O O . GLN A 1 102 ? 30.978 17.833 -9.185 1.00 84.69 102 GLN A O 1
ATOM 778 N N . THR A 1 103 ? 31.891 16.127 -10.325 1.00 88.75 103 THR A N 1
ATOM 779 C CA . THR A 1 103 ? 33.300 16.502 -10.145 1.00 88.75 103 THR A CA 1
ATOM 780 C C . THR A 1 103 ? 33.855 17.286 -11.337 1.00 88.75 103 THR A C 1
ATOM 782 O O . THR A 1 103 ? 34.930 17.876 -11.236 1.00 88.75 103 THR A O 1
ATOM 785 N N . GLY A 1 104 ? 33.087 17.372 -12.429 1.00 85.25 104 GLY A N 1
ATOM 786 C CA . GLY A 1 104 ? 33.473 18.038 -13.671 1.00 85.25 104 GLY A CA 1
ATOM 787 C C . GLY A 1 104 ? 34.183 17.118 -14.666 1.00 85.25 104 GLY A C 1
ATOM 788 O O . GLY A 1 104 ? 34.649 17.603 -15.696 1.00 85.25 104 GLY A O 1
ATOM 789 N N . GLU A 1 105 ? 34.259 15.813 -14.394 1.00 86.62 105 GLU A N 1
ATOM 790 C CA . GLU A 1 105 ? 34.798 14.822 -15.327 1.00 86.62 105 GLU A CA 1
ATOM 791 C C . GLU A 1 105 ? 33.739 14.390 -16.348 1.00 86.62 105 GLU A C 1
ATOM 793 O O . GLU A 1 105 ? 32.540 14.393 -16.066 1.00 86.62 105 GLU A O 1
ATOM 798 N N . ALA A 1 106 ? 34.167 14.033 -17.561 1.00 86.00 106 ALA A N 1
ATOM 799 C CA . ALA A 1 106 ? 33.261 13.582 -18.615 1.00 86.00 106 ALA A CA 1
ATOM 800 C C . ALA A 1 106 ? 32.578 12.257 -18.234 1.00 86.00 106 ALA A C 1
ATOM 802 O O . ALA A 1 106 ? 33.219 11.343 -17.718 1.00 86.00 106 ALA A O 1
ATOM 803 N N . LEU A 1 107 ? 31.279 12.138 -18.521 1.00 88.12 107 LEU A N 1
ATOM 804 C CA . LEU A 1 107 ? 30.535 10.909 -18.244 1.00 88.12 107 LEU A CA 1
ATOM 805 C C . LEU A 1 107 ? 30.960 9.764 -19.176 1.00 88.12 107 LEU A C 1
ATOM 807 O O . LEU A 1 107 ? 30.831 9.872 -20.394 1.00 88.12 107 LEU A O 1
ATOM 811 N N . ASP A 1 108 ? 31.341 8.626 -18.594 1.00 86.44 108 ASP A N 1
ATOM 812 C CA . ASP A 1 108 ? 31.517 7.354 -19.306 1.00 86.44 108 ASP A CA 1
ATOM 813 C C . ASP A 1 108 ? 30.338 6.420 -18.995 1.00 86.44 108 ASP A C 1
ATOM 815 O O . ASP A 1 108 ? 30.328 5.711 -17.988 1.00 86.44 108 ASP A O 1
ATOM 819 N N . LEU A 1 109 ? 29.293 6.466 -19.831 1.00 88.06 109 LEU A N 1
ATOM 820 C CA . LEU A 1 109 ? 28.108 5.617 -19.677 1.00 88.06 109 LEU A CA 1
ATOM 821 C C . LEU A 1 109 ? 28.176 4.404 -20.599 1.00 88.06 109 LEU A C 1
ATOM 823 O O . LEU A 1 109 ? 28.429 4.507 -21.802 1.00 88.06 109 LEU A O 1
ATOM 827 N N . THR A 1 110 ? 27.840 3.243 -20.048 1.00 88.19 110 THR A N 1
ATOM 828 C CA . THR A 1 110 ? 27.703 1.991 -20.793 1.00 88.19 110 THR A CA 1
ATOM 829 C C . THR A 1 110 ? 26.233 1.701 -21.118 1.00 88.19 110 THR A C 1
ATOM 831 O O . THR A 1 110 ? 25.332 2.227 -20.462 1.00 88.19 110 THR A O 1
ATOM 834 N N . PRO A 1 111 ? 25.924 0.792 -22.065 1.00 86.62 111 PRO A N 1
ATOM 835 C CA . PRO A 1 111 ? 24.546 0.336 -22.282 1.00 86.62 111 PRO A CA 1
ATOM 836 C C . PRO A 1 111 ? 23.864 -0.213 -21.017 1.00 86.62 111 PRO A C 1
ATOM 838 O O . PRO A 1 111 ? 22.644 -0.131 -20.884 1.00 86.62 111 PRO A O 1
ATOM 841 N N . HIS A 1 112 ? 24.641 -0.764 -20.078 1.00 87.19 112 HIS A N 1
ATOM 842 C CA . HIS A 1 112 ? 24.113 -1.214 -18.795 1.00 87.19 112 HIS A CA 1
ATOM 843 C C . HIS A 1 112 ? 23.613 -0.037 -17.942 1.00 87.19 112 HIS A C 1
ATOM 845 O O . HIS A 1 112 ? 22.591 -0.172 -17.276 1.00 87.19 112 HIS A O 1
ATOM 851 N N . ASP A 1 113 ? 24.256 1.130 -18.004 1.00 88.50 113 ASP A N 1
ATOM 852 C CA . ASP A 1 113 ? 23.826 2.317 -17.256 1.00 88.50 113 ASP A CA 1
ATOM 853 C C . ASP A 1 113 ? 22.521 2.897 -17.804 1.00 88.50 113 ASP A C 1
ATOM 855 O O . ASP A 1 113 ? 21.649 3.269 -17.026 1.00 88.50 113 ASP A O 1
ATOM 859 N N . PHE A 1 114 ? 22.301 2.849 -19.121 1.00 88.69 114 PHE A N 1
ATOM 860 C CA . PHE A 1 114 ? 20.993 3.185 -19.701 1.00 88.69 114 PHE A CA 1
ATOM 861 C C . PHE A 1 114 ? 19.892 2.234 -19.226 1.00 88.69 114 PHE A C 1
ATOM 863 O O . PHE A 1 114 ? 18.793 2.683 -18.901 1.00 88.69 114 PHE A O 1
ATOM 870 N N . ARG A 1 115 ? 20.189 0.929 -19.119 1.00 87.75 115 ARG A N 1
ATOM 871 C CA . ARG A 1 115 ? 19.252 -0.037 -18.523 1.00 87.75 115 ARG A CA 1
ATOM 872 C C . ARG A 1 115 ? 18.941 0.321 -17.066 1.00 87.75 115 ARG A C 1
ATOM 874 O O . ARG A 1 115 ? 17.778 0.256 -16.681 1.00 87.75 115 ARG A O 1
ATOM 881 N N . ARG A 1 116 ? 19.951 0.708 -16.276 1.00 87.50 116 ARG A N 1
ATOM 882 C CA . ARG A 1 116 ? 19.771 1.153 -14.882 1.00 87.50 116 ARG A CA 1
ATOM 883 C C . ARG A 1 116 ? 18.878 2.384 -14.799 1.00 87.50 116 ARG A C 1
ATOM 885 O O . ARG A 1 116 ? 17.907 2.351 -14.057 1.00 87.50 116 ARG A O 1
ATOM 892 N N . ILE A 1 117 ? 19.179 3.423 -15.581 1.00 87.69 117 ILE A N 1
ATOM 893 C CA . ILE A 1 117 ? 18.419 4.680 -15.610 1.00 87.69 117 ILE A CA 1
ATOM 894 C C . ILE A 1 117 ? 16.954 4.401 -15.948 1.00 87.69 117 ILE A C 1
ATOM 896 O O . ILE A 1 117 ? 16.076 4.801 -15.193 1.00 87.69 117 ILE A O 1
ATOM 900 N N . PHE A 1 118 ? 16.697 3.646 -17.021 1.00 88.56 118 PHE A N 1
ATOM 901 C CA . PHE A 1 118 ? 15.339 3.267 -17.411 1.00 88.56 118 PHE A CA 1
ATOM 902 C C . PHE A 1 118 ? 14.609 2.505 -16.298 1.00 88.56 118 PHE A C 1
ATOM 904 O O . PHE A 1 118 ? 13.462 2.806 -15.982 1.00 88.56 118 PHE A O 1
ATOM 911 N N . ALA A 1 119 ? 15.262 1.510 -15.693 1.00 88.94 119 ALA A N 1
ATOM 912 C CA . ALA A 1 119 ? 14.637 0.690 -14.667 1.00 88.94 119 ALA A CA 1
ATOM 913 C C . ALA A 1 119 ? 14.327 1.489 -13.397 1.00 88.94 119 ALA A C 1
ATOM 915 O O . ALA A 1 119 ? 13.243 1.343 -12.839 1.00 88.94 119 ALA A O 1
ATOM 916 N N . THR A 1 120 ? 15.258 2.333 -12.950 1.00 86.50 120 THR A N 1
ATOM 917 C CA . THR A 1 120 ? 15.061 3.211 -11.795 1.00 86.50 120 THR A CA 1
ATOM 918 C C . THR A 1 120 ? 13.936 4.212 -12.055 1.00 86.50 120 THR A C 1
ATOM 920 O O . THR A 1 120 ? 13.044 4.315 -11.218 1.00 86.50 120 THR A O 1
ATOM 923 N N . ASP A 1 121 ? 13.916 4.872 -13.215 1.00 86.00 121 ASP A N 1
ATOM 924 C CA . ASP A 1 121 ? 12.861 5.824 -13.587 1.00 86.00 121 ASP A CA 1
ATOM 925 C C . ASP A 1 121 ? 11.480 5.150 -13.664 1.00 86.00 121 ASP A C 1
ATOM 927 O O . ASP A 1 121 ? 10.521 5.606 -13.044 1.00 86.00 121 ASP A O 1
ATOM 931 N N . ALA A 1 122 ? 11.383 3.982 -14.310 1.00 86.50 122 ALA A N 1
ATOM 932 C CA . ALA A 1 122 ? 10.134 3.223 -14.389 1.00 86.50 122 ALA A CA 1
ATOM 933 C C . ALA A 1 122 ? 9.605 2.818 -13.001 1.00 86.50 122 ALA A C 1
ATOM 935 O O . ALA A 1 122 ? 8.405 2.918 -12.730 1.00 86.50 122 ALA A O 1
ATOM 936 N N . LEU A 1 123 ? 10.492 2.371 -12.107 1.00 84.19 123 LEU A N 1
ATOM 937 C CA . LEU A 1 123 ? 10.132 2.026 -10.731 1.00 84.19 123 LEU A CA 1
ATOM 938 C C . LEU A 1 123 ? 9.674 3.261 -9.941 1.00 84.19 123 LEU A C 1
ATOM 940 O O . LEU A 1 123 ? 8.653 3.187 -9.259 1.00 84.19 123 LEU A O 1
ATOM 944 N N . GLN A 1 124 ? 10.374 4.393 -10.071 1.00 79.56 124 GLN A N 1
ATOM 945 C CA . GLN A 1 124 ? 10.010 5.665 -9.430 1.00 79.56 124 GLN A CA 1
ATOM 946 C C . GLN A 1 124 ? 8.679 6.225 -9.952 1.00 79.56 124 GLN A C 1
ATOM 948 O O . GLN A 1 124 ? 7.869 6.738 -9.180 1.00 79.56 124 GLN A O 1
ATOM 953 N N . ALA A 1 125 ? 8.382 6.040 -11.240 1.00 82.44 125 ALA A N 1
ATOM 954 C CA . ALA A 1 125 ? 7.083 6.356 -11.832 1.00 82.44 125 ALA A CA 1
ATOM 955 C C . ALA A 1 125 ? 5.945 5.443 -11.320 1.00 82.44 125 ALA A C 1
ATOM 957 O O . ALA A 1 125 ? 4.768 5.676 -11.608 1.00 82.44 125 ALA A O 1
ATOM 958 N N . GLY A 1 126 ? 6.268 4.419 -10.522 1.00 78.06 126 GLY A N 1
ATOM 959 C CA . GLY A 1 126 ? 5.315 3.514 -9.889 1.00 78.06 126 GLY A CA 1
ATOM 960 C C . GLY A 1 126 ? 5.012 2.253 -10.694 1.00 78.06 126 GLY A C 1
ATOM 961 O O . GLY A 1 126 ? 4.037 1.564 -10.372 1.00 78.06 126 GLY A O 1
ATOM 962 N N . LEU A 1 127 ? 5.813 1.926 -11.716 1.00 84.50 127 LEU A N 1
ATOM 963 C CA . LEU A 1 127 ? 5.685 0.656 -12.422 1.00 84.50 127 LEU A CA 1
ATOM 964 C C . LEU A 1 127 ? 6.071 -0.499 -11.478 1.00 84.50 127 LEU A C 1
ATOM 966 O O . LEU A 1 127 ? 7.142 -0.462 -10.869 1.00 84.50 127 LEU A O 1
ATOM 970 N N . PRO A 1 128 ? 5.238 -1.546 -11.327 1.00 86.06 128 PRO A N 1
ATOM 971 C CA . PRO A 1 128 ? 5.552 -2.629 -10.405 1.00 86.06 128 PRO A CA 1
ATOM 972 C C . PRO A 1 128 ? 6.840 -3.380 -10.794 1.00 86.06 128 PRO A C 1
ATOM 974 O O . PRO A 1 128 ? 7.009 -3.708 -11.972 1.00 86.06 128 PRO A O 1
ATOM 977 N N . PRO A 1 129 ? 7.694 -3.778 -9.828 1.00 88.06 129 PRO A N 1
ATOM 978 C CA . PRO A 1 129 ? 8.988 -4.400 -10.124 1.00 88.06 129 PRO A CA 1
ATOM 979 C C . PRO A 1 129 ? 8.931 -5.654 -10.998 1.00 88.06 129 PRO A C 1
ATOM 981 O O . PRO A 1 129 ? 9.819 -5.876 -11.816 1.00 88.06 129 PRO A O 1
ATOM 984 N N . HIS A 1 130 ? 7.879 -6.464 -10.868 1.00 86.75 130 HIS A N 1
ATOM 985 C CA . HIS A 1 130 ? 7.689 -7.663 -11.688 1.00 86.75 130 HIS A CA 1
ATOM 986 C C . HIS A 1 130 ? 7.336 -7.334 -13.150 1.00 86.75 130 HIS A C 1
ATOM 988 O O . HIS A 1 130 ? 7.715 -8.079 -14.050 1.00 86.75 130 HIS A O 1
ATOM 994 N N . ILE A 1 131 ? 6.659 -6.207 -13.404 1.00 88.00 131 ILE A N 1
ATOM 995 C CA . ILE A 1 131 ? 6.387 -5.717 -14.763 1.00 88.00 131 ILE A CA 1
ATOM 996 C C . ILE A 1 131 ? 7.667 -5.142 -15.363 1.00 88.00 131 ILE A C 1
ATOM 998 O O . ILE A 1 131 ? 8.032 -5.512 -16.476 1.00 88.00 131 ILE A O 1
ATOM 1002 N N . THR A 1 132 ? 8.404 -4.328 -14.601 1.00 88.56 132 THR A N 1
ATOM 1003 C CA . THR A 1 132 ? 9.724 -3.830 -15.013 1.00 88.56 132 THR A CA 1
ATOM 1004 C C . THR A 1 132 ? 10.670 -4.991 -15.334 1.00 88.56 132 THR A C 1
ATOM 1006 O O . THR A 1 132 ? 11.313 -4.987 -16.378 1.00 88.56 132 THR A O 1
ATOM 1009 N N . ALA A 1 133 ? 10.698 -6.045 -14.510 1.00 88.44 133 ALA A N 1
ATOM 1010 C CA . ALA A 1 133 ? 11.479 -7.255 -14.775 1.00 88.44 133 ALA A CA 1
ATOM 1011 C C . ALA A 1 133 ? 11.091 -7.930 -16.095 1.00 88.44 133 ALA A C 1
ATOM 1013 O O . ALA A 1 133 ? 11.966 -8.317 -16.868 1.00 88.44 133 ALA A O 1
ATOM 1014 N N . LYS A 1 134 ? 9.788 -8.009 -16.389 1.00 87.69 134 LYS A N 1
ATOM 1015 C CA . LYS A 1 134 ? 9.293 -8.591 -17.637 1.00 87.69 134 LYS A CA 1
ATOM 1016 C C . LYS A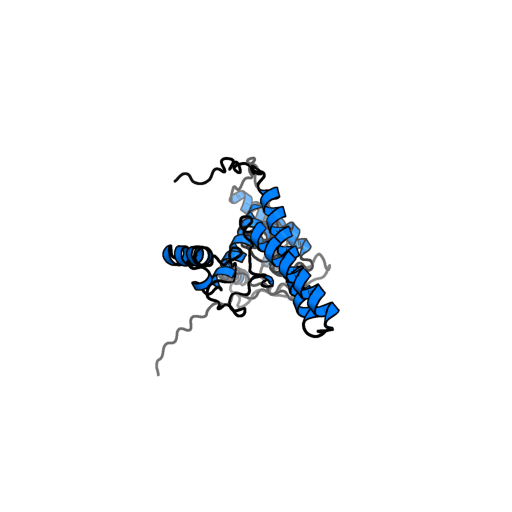 1 134 ? 9.708 -7.779 -18.866 1.00 87.69 134 LYS A C 1
ATOM 1018 O O . LYS A 1 134 ? 10.120 -8.378 -19.855 1.00 87.69 134 LYS A O 1
ATOM 1023 N N . ILE A 1 135 ? 9.650 -6.448 -18.784 1.00 86.12 135 ILE A N 1
ATOM 1024 C CA . ILE A 1 135 ? 10.115 -5.527 -19.837 1.00 86.12 135 ILE A CA 1
ATOM 1025 C C . ILE A 1 135 ? 11.623 -5.687 -20.066 1.00 86.12 135 ILE A C 1
ATOM 1027 O O . ILE A 1 135 ? 12.088 -5.728 -21.200 1.00 86.12 135 ILE A O 1
ATOM 1031 N N . LEU A 1 136 ? 12.400 -5.830 -18.992 1.00 86.75 136 LEU A N 1
ATOM 1032 C CA . LEU A 1 136 ? 13.849 -6.018 -19.077 1.00 86.75 136 LEU A CA 1
ATOM 1033 C C . LEU A 1 136 ? 14.266 -7.433 -19.511 1.00 86.75 136 LEU A C 1
ATOM 1035 O O . LEU A 1 136 ? 15.447 -7.660 -19.774 1.00 86.75 136 LEU A O 1
ATOM 1039 N N . GLY A 1 137 ? 13.321 -8.374 -19.597 1.00 84.62 137 GLY A N 1
ATOM 1040 C CA . GLY A 1 137 ? 13.593 -9.771 -19.931 1.00 84.62 137 GLY A CA 1
ATOM 1041 C C . GLY A 1 137 ? 14.288 -10.547 -18.810 1.00 84.62 137 GLY A C 1
ATOM 1042 O O . GLY A 1 137 ? 14.985 -11.518 -19.087 1.00 84.62 137 GLY A O 1
ATOM 1043 N N . HIS A 1 138 ? 14.135 -10.121 -17.555 1.00 87.38 138 HIS A N 1
ATOM 1044 C CA . HIS A 1 138 ? 14.680 -10.828 -16.400 1.00 87.38 138 HIS A CA 1
ATOM 1045 C C . HIS A 1 138 ? 13.760 -11.985 -15.990 1.00 87.38 138 HIS A C 1
ATOM 1047 O O . HIS A 1 138 ? 12.549 -11.806 -15.857 1.00 87.38 138 HIS A O 1
ATOM 1053 N N . GLU A 1 139 ? 14.341 -13.164 -15.760 1.00 87.44 139 GLU A N 1
ATOM 1054 C CA . GLU A 1 139 ? 13.615 -14.318 -15.210 1.00 87.44 139 GLU A CA 1
ATOM 1055 C C . GLU A 1 139 ? 13.348 -14.157 -13.708 1.00 87.44 139 GLU A C 1
ATOM 1057 O O . GLU A 1 139 ? 12.261 -14.485 -13.234 1.00 87.44 139 GLU A O 1
ATOM 1062 N N . ASP A 1 140 ? 14.317 -13.604 -12.972 1.00 86.06 140 ASP A N 1
ATOM 1063 C CA . ASP A 1 140 ? 14.195 -13.297 -11.548 1.00 86.06 140 ASP A CA 1
ATOM 1064 C C . ASP A 1 140 ? 13.952 -11.795 -11.333 1.00 86.06 140 ASP A C 1
ATOM 1066 O O . ASP A 1 140 ? 14.712 -10.933 -11.786 1.00 86.06 140 ASP A O 1
ATOM 1070 N N . VAL A 1 141 ? 12.899 -11.470 -10.579 1.00 87.94 141 VAL A N 1
ATOM 1071 C CA . VAL A 1 141 ? 12.588 -10.096 -10.169 1.00 87.94 141 VAL A CA 1
ATOM 1072 C C . VAL A 1 141 ? 13.713 -9.480 -9.335 1.00 87.94 141 VAL A C 1
ATOM 1074 O O . VAL A 1 141 ? 13.925 -8.271 -9.416 1.00 87.94 141 VAL A O 1
ATOM 1077 N N . ASN A 1 142 ? 14.482 -10.283 -8.591 1.00 86.50 142 ASN A N 1
ATOM 1078 C CA . ASN A 1 142 ? 15.592 -9.792 -7.772 1.00 86.50 142 ASN A CA 1
ATOM 1079 C C . ASN A 1 142 ? 16.677 -9.103 -8.610 1.00 86.50 142 ASN A C 1
ATOM 1081 O O . ASN A 1 142 ? 17.287 -8.141 -8.146 1.00 86.50 142 ASN A O 1
ATOM 1085 N N . THR A 1 143 ? 16.871 -9.518 -9.867 1.00 87.62 143 THR A N 1
ATOM 1086 C CA . THR A 1 143 ? 17.788 -8.843 -10.800 1.00 87.62 143 THR A CA 1
ATOM 1087 C C . THR A 1 143 ? 17.346 -7.403 -11.073 1.00 87.62 143 THR A C 1
ATOM 1089 O O . THR A 1 143 ? 18.177 -6.503 -11.158 1.00 87.62 143 THR A O 1
ATOM 1092 N N . THR A 1 144 ? 16.036 -7.157 -11.146 1.00 86.94 144 THR A N 1
ATOM 1093 C CA . THR A 1 144 ? 15.457 -5.811 -11.297 1.00 86.94 144 THR A CA 1
ATOM 1094 C C . THR A 1 144 ? 15.450 -5.035 -9.988 1.00 86.94 144 THR A C 1
ATOM 1096 O O . THR A 1 144 ? 15.620 -3.819 -9.999 1.00 86.94 144 THR A O 1
ATOM 1099 N N . MET A 1 145 ? 15.291 -5.719 -8.852 1.00 83.75 145 MET A N 1
ATOM 1100 C CA . MET A 1 145 ? 15.332 -5.081 -7.533 1.00 83.75 145 MET A CA 1
ATOM 1101 C C . MET A 1 145 ? 16.680 -4.405 -7.254 1.00 83.75 145 MET A C 1
ATOM 1103 O O . MET A 1 145 ? 16.712 -3.428 -6.515 1.00 83.75 145 MET A O 1
ATOM 1107 N N . GLY A 1 146 ? 17.771 -4.835 -7.900 1.00 80.38 146 GLY A N 1
ATOM 1108 C CA . GLY A 1 146 ? 19.058 -4.127 -7.862 1.00 80.38 146 GLY A CA 1
ATOM 1109 C C . GLY A 1 146 ? 19.025 -2.698 -8.434 1.00 80.38 146 GLY A C 1
ATOM 1110 O O . GLY A 1 146 ? 19.923 -1.909 -8.149 1.00 80.38 146 GLY A O 1
ATOM 1111 N N . TYR A 1 147 ? 17.996 -2.346 -9.214 1.00 79.25 147 TYR A N 1
ATOM 1112 C CA . TYR A 1 147 ? 17.753 -0.993 -9.732 1.00 79.25 147 TYR A CA 1
ATOM 1113 C C . TYR A 1 147 ? 16.764 -0.184 -8.883 1.00 79.25 147 TYR A C 1
ATOM 1115 O O . TYR A 1 147 ? 16.608 1.020 -9.100 1.00 79.25 147 TYR A O 1
ATOM 1123 N N . ALA A 1 148 ? 16.095 -0.829 -7.925 1.00 73.56 148 ALA A N 1
ATOM 1124 C CA . ALA A 1 148 ? 15.159 -0.190 -7.017 1.00 73.56 148 ALA A CA 1
ATOM 1125 C C . ALA A 1 148 ? 15.930 0.505 -5.888 1.00 73.56 148 ALA A C 1
ATOM 1127 O O . ALA A 1 148 ? 16.184 -0.077 -4.833 1.00 73.56 148 ALA A O 1
ATOM 1128 N N . ALA A 1 149 ? 16.299 1.768 -6.091 1.00 66.69 149 ALA A N 1
ATOM 1129 C CA . ALA A 1 149 ? 16.644 2.629 -4.970 1.00 66.69 149 ALA A CA 1
ATOM 1130 C C . ALA A 1 149 ? 15.337 2.982 -4.242 1.00 66.69 149 ALA A C 1
ATOM 1132 O O . ALA A 1 149 ? 14.600 3.861 -4.673 1.00 66.69 149 ALA A O 1
ATOM 1133 N N . ILE A 1 150 ? 14.995 2.224 -3.196 1.00 64.62 150 ILE A N 1
ATOM 1134 C CA . ILE A 1 150 ? 13.807 2.502 -2.382 1.00 64.62 150 ILE A CA 1
ATOM 1135 C C . ILE A 1 150 ? 14.188 3.565 -1.359 1.00 64.62 150 ILE A C 1
ATOM 1137 O O . ILE A 1 150 ? 14.816 3.250 -0.344 1.00 64.62 150 ILE A O 1
ATOM 1141 N N . TYR A 1 151 ? 13.792 4.810 -1.603 1.00 65.31 151 TYR A N 1
ATOM 1142 C CA . TYR A 1 151 ? 13.958 5.861 -0.614 1.00 65.31 151 TYR A CA 1
ATOM 1143 C C . TYR A 1 151 ? 12.739 5.924 0.334 1.00 65.31 151 TYR A C 1
ATOM 1145 O O . TYR A 1 151 ? 11.610 5.634 -0.080 1.00 65.31 151 TYR A O 1
ATOM 1153 N N . PRO A 1 152 ? 12.911 6.258 1.629 1.00 69.12 152 PRO A N 1
ATOM 1154 C CA . PRO A 1 152 ? 11.800 6.335 2.586 1.00 69.12 152 PRO A CA 1
ATOM 1155 C C . PRO A 1 152 ? 10.640 7.245 2.142 1.00 69.12 152 PRO A C 1
ATOM 1157 O O . PRO A 1 152 ? 9.472 6.951 2.406 1.00 69.12 152 PRO A O 1
ATOM 1160 N N . GLU A 1 153 ? 10.946 8.338 1.452 1.00 73.44 153 GLU A N 1
ATOM 1161 C CA . GLU A 1 153 ? 9.986 9.266 0.862 1.00 73.44 153 GLU A CA 1
ATOM 1162 C C . GLU A 1 153 ? 9.116 8.609 -0.213 1.00 73.44 153 GLU A C 1
ATOM 1164 O O . GLU A 1 153 ? 7.905 8.851 -0.232 1.00 73.44 153 GLU A O 1
ATOM 1169 N N . ASP A 1 154 ? 9.685 7.720 -1.030 1.00 73.12 154 ASP A N 1
ATOM 1170 C CA . ASP A 1 154 ? 8.963 7.001 -2.080 1.00 73.12 154 ASP A CA 1
ATOM 1171 C C . ASP A 1 154 ? 7.958 6.040 -1.455 1.00 73.12 154 ASP A C 1
ATOM 1173 O O . ASP A 1 154 ? 6.795 5.991 -1.859 1.00 73.12 154 ASP A O 1
ATOM 1177 N N . VAL A 1 155 ? 8.357 5.341 -0.387 1.00 78.50 155 VAL A N 1
ATOM 1178 C CA . VAL A 1 155 ? 7.459 4.457 0.371 1.00 78.50 155 VAL A CA 1
ATOM 1179 C C . VAL A 1 155 ? 6.263 5.242 0.911 1.00 78.50 155 VAL A C 1
ATOM 1181 O O . VAL A 1 155 ? 5.112 4.824 0.746 1.00 78.50 155 VAL A O 1
ATOM 1184 N N . ILE A 1 156 ? 6.511 6.402 1.526 1.00 82.06 156 ILE A N 1
ATOM 1185 C CA . ILE A 1 156 ? 5.453 7.260 2.074 1.00 82.06 156 ILE A CA 1
ATOM 1186 C C . ILE A 1 156 ? 4.547 7.779 0.952 1.00 82.06 156 ILE A C 1
ATOM 1188 O O . ILE A 1 156 ? 3.319 7.737 1.083 1.00 82.06 156 ILE A O 1
ATOM 1192 N N . SER A 1 157 ? 5.132 8.263 -0.143 1.00 81.50 157 SER A N 1
ATOM 1193 C CA . SER A 1 157 ? 4.413 8.829 -1.285 1.00 81.50 157 SER A CA 1
ATOM 1194 C C . SER A 1 157 ? 3.526 7.788 -1.972 1.00 81.50 157 SER A C 1
ATOM 1196 O O . SER A 1 157 ? 2.316 8.001 -2.137 1.00 81.50 157 SER A O 1
ATOM 1198 N N . HIS A 1 158 ? 4.080 6.616 -2.294 1.00 79.38 158 HIS A N 1
ATOM 1199 C CA . HIS A 1 158 ? 3.337 5.523 -2.915 1.00 79.38 158 HIS A CA 1
ATOM 1200 C C . HIS A 1 158 ? 2.237 4.995 -1.998 1.00 79.38 158 HIS A C 1
ATOM 1202 O O . HIS A 1 158 ? 1.112 4.786 -2.462 1.00 79.38 158 HIS A O 1
ATOM 1208 N N . HIS A 1 159 ? 2.508 4.838 -0.698 1.00 84.50 159 HIS A N 1
ATOM 1209 C CA . HIS A 1 159 ? 1.490 4.397 0.252 1.00 84.50 159 HIS A CA 1
ATOM 1210 C C . HIS A 1 159 ? 0.339 5.406 0.360 1.00 84.50 159 HIS A C 1
ATOM 1212 O O . HIS A 1 159 ? -0.829 5.028 0.246 1.00 84.50 159 HIS A O 1
ATOM 1218 N N . ARG A 1 160 ? 0.640 6.705 0.502 1.00 88.00 160 ARG A N 1
ATOM 1219 C CA . ARG A 1 160 ? -0.382 7.766 0.527 1.00 88.00 160 ARG A CA 1
ATOM 1220 C C . ARG A 1 160 ? -1.217 7.776 -0.747 1.00 88.00 160 ARG A C 1
ATOM 1222 O O . ARG A 1 160 ? -2.443 7.835 -0.666 1.00 88.00 160 ARG A O 1
ATOM 1229 N N . SER A 1 161 ? -0.571 7.656 -1.904 1.00 86.19 161 SER A N 1
ATOM 1230 C CA . SER A 1 161 ? -1.244 7.615 -3.205 1.00 86.19 161 SER A CA 1
ATOM 1231 C C . SER A 1 161 ? -2.147 6.387 -3.346 1.00 86.19 161 SER A C 1
ATOM 1233 O O . SER A 1 161 ? -3.268 6.486 -3.845 1.00 86.19 161 SER A O 1
ATOM 1235 N N . TYR A 1 162 ? -1.697 5.229 -2.860 1.00 85.88 162 TYR A N 1
ATOM 1236 C CA . TYR A 1 162 ? -2.495 4.005 -2.814 1.00 85.88 162 TYR A CA 1
ATOM 1237 C C . TYR A 1 162 ? -3.756 4.173 -1.952 1.00 85.88 162 TYR A C 1
ATOM 1239 O O . TYR A 1 162 ? -4.861 3.864 -2.408 1.00 85.88 162 TYR A O 1
ATOM 1247 N N . ILE A 1 163 ? -3.617 4.716 -0.737 1.00 89.56 163 ILE A N 1
ATOM 1248 C CA . ILE A 1 163 ? -4.756 4.989 0.150 1.00 89.56 163 ILE A CA 1
ATOM 1249 C C . ILE A 1 163 ? -5.708 6.018 -0.474 1.00 89.56 163 ILE A C 1
ATOM 1251 O O . ILE A 1 163 ? -6.922 5.821 -0.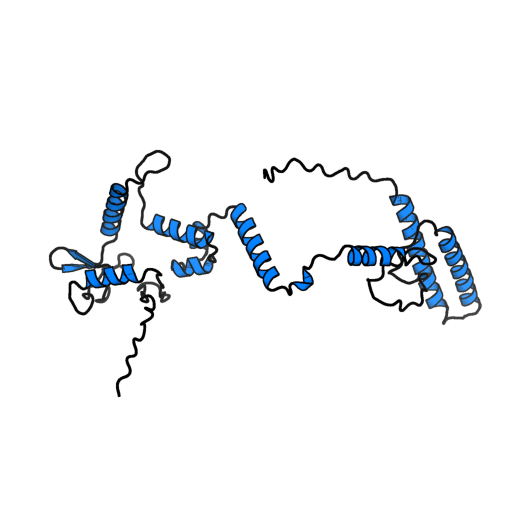432 1.00 89.56 163 ILE A O 1
ATOM 1255 N N . ALA A 1 164 ? -5.185 7.079 -1.093 1.00 86.62 164 ALA A N 1
ATOM 1256 C CA . ALA A 1 164 ? -5.992 8.107 -1.747 1.00 86.62 164 ALA A CA 1
ATOM 1257 C C . ALA A 1 164 ? -6.858 7.529 -2.880 1.00 86.62 164 ALA A C 1
ATOM 1259 O O . ALA A 1 164 ? -8.070 7.741 -2.883 1.00 86.62 164 ALA A O 1
ATOM 1260 N N . ARG A 1 165 ? -6.276 6.720 -3.779 1.00 87.62 165 ARG A N 1
ATOM 1261 C CA . ARG A 1 165 ? -7.027 6.029 -4.846 1.00 87.62 165 ARG A CA 1
ATOM 1262 C C . ARG A 1 165 ? -8.132 5.134 -4.289 1.00 87.62 165 ARG A C 1
ATOM 1264 O O . ARG A 1 165 ? -9.239 5.109 -4.810 1.00 87.62 165 ARG A O 1
ATOM 1271 N N . ARG A 1 166 ? -7.862 4.422 -3.193 1.00 85.88 166 ARG A N 1
ATOM 1272 C CA . ARG A 1 166 ? -8.862 3.570 -2.527 1.00 85.88 166 ARG A CA 1
ATOM 1273 C C . ARG A 1 166 ? -10.003 4.380 -1.912 1.00 85.88 166 ARG A C 1
ATOM 1275 O O . ARG A 1 166 ? -11.145 3.942 -1.986 1.00 85.88 166 ARG A O 1
ATOM 1282 N N . ARG A 1 167 ? -9.712 5.547 -1.330 1.00 84.12 167 ARG A N 1
ATOM 1283 C CA . ARG A 1 167 ? -10.741 6.450 -0.787 1.00 84.12 167 ARG A CA 1
ATOM 1284 C C . ARG A 1 167 ? -11.651 7.013 -1.877 1.00 84.12 167 ARG A C 1
ATOM 1286 O O . ARG A 1 167 ? -12.834 7.160 -1.618 1.00 84.12 167 ARG A O 1
ATOM 1293 N N . GLN A 1 168 ? -11.138 7.245 -3.087 1.00 83.50 168 GLN A N 1
ATOM 1294 C CA . GLN A 1 168 ? -11.944 7.708 -4.229 1.00 83.50 168 GLN A CA 1
ATOM 1295 C C . GLN A 1 168 ? -12.979 6.681 -4.713 1.00 83.50 168 GLN A C 1
ATOM 1297 O O . GLN A 1 168 ? -13.986 7.066 -5.291 1.00 83.50 168 GLN A O 1
ATOM 1302 N N . LEU A 1 169 ? -12.755 5.385 -4.471 1.00 85.12 169 LEU A N 1
ATOM 1303 C CA . LEU A 1 169 ? -13.745 4.331 -4.748 1.00 85.12 169 LEU A CA 1
ATOM 1304 C C . LEU A 1 169 ? -14.865 4.285 -3.684 1.00 85.12 169 LEU A C 1
ATOM 1306 O O . LEU A 1 169 ? -15.881 3.623 -3.878 1.00 85.12 169 LEU A O 1
ATOM 1310 N N . ARG A 1 170 ? -14.641 4.976 -2.559 1.00 81.06 170 ARG A N 1
ATOM 1311 C CA . ARG A 1 170 ? -15.578 5.345 -1.493 1.00 81.06 170 ARG A CA 1
ATOM 1312 C C . ARG A 1 170 ? -16.818 6.109 -1.978 1.00 81.06 170 ARG A C 1
ATOM 1314 O O . ARG A 1 170 ? -16.571 7.151 -2.583 1.00 81.06 170 ARG A O 1
ATOM 1321 N N . PRO A 1 171 ? -18.093 5.769 -1.673 1.00 82.31 171 PRO A N 1
ATOM 1322 C CA . PRO A 1 171 ? -19.137 6.791 -1.687 1.00 82.31 171 PRO A CA 1
ATOM 1323 C C . PRO A 1 171 ? -18.688 7.988 -0.841 1.00 82.31 171 PRO A C 1
ATOM 1325 O O . PRO A 1 171 ? -18.265 7.822 0.304 1.00 82.31 171 PRO A O 1
ATOM 1328 N N . SER A 1 172 ? -18.748 9.194 -1.407 1.00 72.06 172 SER A N 1
ATOM 1329 C CA . SER A 1 172 ? -18.253 10.410 -0.747 1.00 72.06 172 SER A CA 1
ATOM 1330 C C . SER A 1 172 ? -18.976 10.712 0.568 1.00 72.06 172 SER A C 1
ATOM 1332 O O . SER A 1 172 ? -18.415 11.367 1.440 1.00 72.06 172 SER A O 1
ATOM 1334 N N . GLU A 1 173 ? -20.199 10.204 0.719 1.00 72.88 173 GLU A N 1
ATOM 1335 C CA . GLU A 1 173 ? -21.041 10.355 1.905 1.00 72.88 173 GLU A CA 1
ATOM 1336 C C . GLU A 1 173 ? -20.426 9.730 3.170 1.00 72.88 173 GLU A C 1
ATOM 1338 O O . GLU A 1 173 ? -20.611 10.270 4.255 1.00 72.88 173 GLU A O 1
ATOM 1343 N N . GLU A 1 174 ? -19.606 8.675 3.046 1.00 74.25 174 GLU A N 1
ATOM 1344 C CA . GLU A 1 174 ? -18.869 8.089 4.184 1.00 74.25 174 GLU A CA 1
ATOM 1345 C C . GLU A 1 174 ? -17.791 9.026 4.757 1.00 74.25 174 GLU A C 1
ATOM 1347 O O . GLU A 1 174 ? -17.347 8.842 5.889 1.00 74.25 174 GLU A O 1
ATOM 1352 N N . TYR A 1 175 ? -17.334 10.000 3.967 1.00 69.62 175 TYR A N 1
ATOM 1353 C CA . TYR A 1 175 ? -16.244 10.912 4.318 1.00 69.62 175 TYR A CA 1
ATOM 1354 C C . TYR A 1 175 ? -16.694 12.370 4.398 1.00 69.62 175 TYR A C 1
ATOM 1356 O O . TYR A 1 175 ? -15.847 13.263 4.382 1.00 69.62 175 TYR A O 1
ATOM 1364 N N . ARG A 1 176 ? -18.005 12.630 4.449 1.00 81.38 176 ARG A N 1
ATOM 1365 C CA . ARG A 1 176 ? -18.488 13.994 4.656 1.00 81.38 176 ARG A CA 1
ATOM 1366 C C . ARG A 1 176 ? -18.086 14.474 6.047 1.00 81.38 176 ARG A C 1
ATOM 1368 O O . ARG A 1 176 ? -18.135 13.710 7.013 1.00 81.38 176 ARG A O 1
ATOM 1375 N N . ASP A 1 177 ? -17.741 15.748 6.146 1.00 78.56 177 ASP A N 1
ATOM 1376 C CA . ASP A 1 177 ? -17.620 16.385 7.448 1.00 78.56 177 ASP A CA 1
ATOM 1377 C C . ASP A 1 177 ? -19.017 16.454 8.087 1.00 78.56 177 ASP A C 1
ATOM 1379 O O . ASP A 1 177 ? -20.009 16.793 7.431 1.00 78.56 177 ASP A O 1
ATOM 1383 N N . LEU A 1 178 ? -19.100 16.060 9.357 1.00 80.31 178 LEU A N 1
ATOM 1384 C CA . LEU A 1 178 ? -20.321 16.181 10.154 1.00 80.31 178 LEU A CA 1
ATOM 1385 C C . LEU A 1 178 ? -20.580 17.662 10.435 1.00 80.31 178 LEU A C 1
ATOM 1387 O O . LEU A 1 178 ? -19.636 18.403 10.732 1.00 80.31 178 LEU A O 1
ATOM 1391 N N . THR A 1 179 ? -21.837 18.099 10.348 1.00 87.25 179 THR A N 1
ATOM 1392 C CA . THR A 1 179 ? -22.157 19.493 10.679 1.00 87.25 179 THR A CA 1
ATOM 1393 C C . THR A 1 179 ? -22.000 19.723 12.186 1.00 87.25 179 THR A C 1
ATOM 1395 O O . THR A 1 179 ? -22.075 18.766 12.964 1.00 87.25 179 THR A O 1
ATOM 1398 N N . PRO A 1 180 ? -21.772 20.971 12.634 1.00 87.19 180 PRO A N 1
ATOM 1399 C CA . PRO A 1 180 ? -21.749 21.289 14.059 1.00 87.19 180 PRO A CA 1
ATOM 1400 C C . PRO A 1 180 ? -23.014 20.819 14.788 1.00 87.19 180 PRO A C 1
ATOM 1402 O O . PRO A 1 180 ? -22.914 20.286 15.884 1.00 87.19 180 PRO A O 1
ATOM 1405 N N . GLU A 1 181 ? -24.183 20.929 14.155 1.00 87.31 181 GLU A N 1
ATOM 1406 C CA . GLU A 1 181 ? -25.467 20.517 14.730 1.00 87.31 181 GLU A CA 1
ATOM 1407 C C . GLU A 1 181 ? -25.566 18.997 14.904 1.00 87.31 181 GLU A C 1
ATOM 1409 O O . GLU A 1 181 ? -26.046 18.531 15.931 1.00 87.31 181 GLU A O 1
ATOM 1414 N N . GLU A 1 182 ? -25.081 18.212 13.937 1.00 83.00 182 GLU A N 1
ATOM 1415 C CA . GLU A 1 182 ? -25.020 16.747 14.057 1.00 83.00 182 GLU A CA 1
ATOM 1416 C C . GLU A 1 182 ? -24.022 16.314 15.134 1.00 83.00 182 GLU A C 1
ATOM 1418 O O . GLU A 1 182 ? -24.238 15.330 15.844 1.00 83.00 182 GLU A O 1
ATOM 1423 N N . TRP A 1 183 ? -22.925 17.061 15.269 1.00 84.31 183 TRP A N 1
ATOM 1424 C CA . TRP A 1 183 ? -21.957 16.880 16.344 1.00 84.31 183 TRP A CA 1
ATOM 1425 C C . TRP A 1 183 ? -22.569 17.172 17.715 1.00 84.31 183 TRP A C 1
ATOM 1427 O O . TRP A 1 183 ? -22.408 16.372 18.640 1.00 84.31 183 TRP A O 1
ATOM 1437 N N . ASP A 1 184 ? -23.298 18.279 17.834 1.00 83.44 184 ASP A N 1
ATOM 1438 C CA . ASP A 1 184 ? -23.997 18.664 19.055 1.00 83.44 184 ASP A CA 1
ATOM 1439 C C . ASP A 1 184 ? -25.100 17.658 19.392 1.00 83.44 184 ASP A C 1
ATOM 1441 O O . ASP A 1 184 ? -25.209 17.249 20.547 1.00 83.44 184 ASP A O 1
ATOM 1445 N N . GLU A 1 185 ? -25.869 17.180 18.410 1.00 81.31 185 GLU A N 1
ATOM 1446 C CA . GLU A 1 185 ? -26.881 16.135 18.597 1.00 81.31 185 GLU A CA 1
ATOM 1447 C C . GLU A 1 185 ? -26.245 14.820 19.075 1.00 81.31 185 GLU A C 1
ATOM 1449 O O . GLU A 1 185 ? -26.729 14.198 20.026 1.00 81.31 185 GLU A O 1
ATOM 1454 N N . PHE A 1 186 ? -25.118 14.420 18.478 1.00 80.12 186 PHE A N 1
ATOM 1455 C CA . PHE A 1 186 ? -24.372 13.232 18.883 1.00 80.12 186 PHE A CA 1
ATOM 1456 C C . PHE A 1 186 ? -23.851 13.336 20.321 1.00 80.12 186 PHE A C 1
ATOM 1458 O O . PHE A 1 186 ? -23.996 12.382 21.085 1.00 80.12 186 PHE A O 1
ATOM 1465 N N . ILE A 1 187 ? -23.272 14.473 20.721 1.00 76.06 187 ILE A N 1
ATOM 1466 C CA . ILE A 1 187 ? -22.792 14.688 22.097 1.00 76.06 187 ILE A CA 1
ATOM 1467 C C . ILE A 1 187 ? -23.976 14.723 23.069 1.00 76.06 187 ILE A C 1
ATOM 1469 O O . ILE A 1 187 ? -23.996 13.985 24.060 1.00 76.06 187 ILE A O 1
ATOM 1473 N N . THR A 1 188 ? -25.000 15.509 22.739 1.00 72.69 188 THR A N 1
ATOM 1474 C CA . THR A 1 188 ? -26.223 15.671 23.534 1.00 72.69 188 THR A CA 1
ATOM 1475 C C . THR A 1 188 ? -26.929 14.330 23.743 1.00 72.69 188 THR A C 1
ATOM 1477 O O . THR A 1 188 ? -27.454 14.064 24.825 1.00 72.69 188 THR A O 1
ATOM 1480 N N . HIS A 1 189 ? -26.888 13.419 22.766 1.00 72.31 189 HIS A N 1
ATOM 1481 C CA . HIS A 1 189 ? -27.436 12.068 22.897 1.00 72.31 189 HIS A CA 1
ATOM 1482 C C . HIS A 1 189 ? -26.851 11.284 24.089 1.00 72.31 189 HIS A C 1
ATOM 1484 O O . HIS A 1 189 ? -27.571 10.496 24.713 1.00 72.31 189 HIS A O 1
ATOM 1490 N N . PHE A 1 190 ? -25.577 11.493 24.441 1.00 65.88 190 PHE A N 1
ATOM 1491 C CA . PHE A 1 190 ? -24.971 10.866 25.622 1.00 65.88 190 PHE A CA 1
ATOM 1492 C C . PHE A 1 190 ? -25.310 11.611 26.919 1.00 65.88 190 PHE A C 1
ATOM 1494 O O . PHE A 1 190 ? -25.506 10.964 27.949 1.00 65.88 190 PHE A O 1
ATOM 1501 N N . GLU A 1 191 ? -25.435 12.939 26.877 1.00 67.44 191 GLU A N 1
ATOM 1502 C CA . GLU A 1 191 ? -25.781 13.762 28.046 1.00 67.44 191 GLU A CA 1
ATOM 1503 C C . GLU A 1 191 ? -27.244 13.580 28.482 1.00 67.44 191 GLU A C 1
ATOM 1505 O O . GLU A 1 191 ? -27.535 13.463 29.675 1.00 67.44 191 GLU A O 1
ATOM 1510 N N . LEU A 1 192 ? -28.170 13.456 27.526 1.00 67.69 192 LEU A N 1
ATOM 1511 C CA . LEU A 1 192 ? -29.604 13.278 27.787 1.00 67.69 192 LEU A CA 1
ATOM 1512 C C . LEU A 1 192 ? -29.968 11.893 28.341 1.00 67.69 192 LEU A C 1
ATOM 1514 O O . LEU A 1 192 ? -31.090 11.690 28.806 1.00 67.69 192 LEU A O 1
ATOM 1518 N N . ARG A 1 193 ? -29.049 10.919 28.318 1.00 75.94 193 ARG A N 1
ATOM 1519 C CA . ARG A 1 193 ? -29.289 9.549 28.806 1.00 75.94 193 ARG A CA 1
ATOM 1520 C C . ARG A 1 193 ? -28.654 9.267 30.159 1.00 75.94 193 ARG A C 1
ATOM 1522 O O . ARG A 1 193 ? -28.119 8.176 30.400 1.00 75.94 193 ARG A O 1
ATOM 1529 N N . LYS A 1 194 ? -28.787 10.224 31.076 1.00 83.56 194 LYS A N 1
ATOM 1530 C CA . LYS A 1 194 ? -28.622 9.946 32.500 1.00 83.56 194 LYS A CA 1
ATOM 1531 C C . LYS A 1 194 ? -29.763 9.037 32.964 1.00 83.56 194 LYS A C 1
ATOM 1533 O O . LYS A 1 194 ? -30.940 9.345 32.808 1.00 83.56 194 LYS A O 1
ATOM 1538 N N . VAL A 1 195 ? -29.400 7.885 33.504 1.00 87.94 195 VAL A N 1
ATOM 1539 C CA . VAL A 1 195 ? -30.300 6.884 34.081 1.00 87.94 195 VAL A CA 1
ATOM 1540 C C . VAL A 1 195 ? -30.016 6.749 35.574 1.00 87.94 195 VAL A C 1
ATOM 1542 O O . VAL A 1 195 ? -29.037 7.283 36.089 1.00 87.94 195 VAL A O 1
ATOM 1545 N N . ALA A 1 196 ? -30.862 6.004 36.286 1.00 87.69 196 ALA A N 1
ATOM 1546 C CA . ALA A 1 196 ? -30.847 5.924 37.748 1.00 87.69 196 ALA A CA 1
ATOM 1547 C C . ALA A 1 196 ? -29.486 5.572 38.388 1.00 87.69 196 ALA A C 1
ATOM 1549 O O . ALA A 1 196 ? -29.252 5.956 39.528 1.00 87.69 196 ALA A O 1
ATOM 1550 N N . LEU A 1 197 ? -28.617 4.838 37.682 1.00 91.56 197 LEU A N 1
ATOM 1551 C CA . LEU A 1 197 ? -27.325 4.344 38.187 1.00 91.56 197 LEU A CA 1
ATOM 1552 C C . LEU A 1 197 ? -26.114 4.884 37.401 1.00 91.56 197 LEU A C 1
ATOM 1554 O O . LEU A 1 197 ? -25.000 4.395 37.586 1.00 91.56 197 LEU A O 1
ATOM 1558 N N . GLY A 1 198 ? -26.320 5.840 36.488 1.00 91.12 198 GLY A N 1
ATOM 1559 C CA . GLY A 1 198 ? -25.246 6.461 35.711 1.00 91.12 198 GLY A CA 1
ATOM 1560 C C . GLY A 1 198 ? -25.650 6.840 34.294 1.00 91.12 198 GLY A C 1
ATOM 1561 O O . GLY A 1 198 ? -26.713 7.419 34.095 1.00 91.12 198 GLY A O 1
ATOM 1562 N N . VAL A 1 199 ? -24.810 6.537 33.303 1.00 90.25 199 VAL A N 1
ATOM 1563 C CA . VAL A 1 199 ? -25.022 6.955 31.904 1.00 90.25 199 VAL A CA 1
ATOM 1564 C C . VAL A 1 199 ? -25.146 5.740 30.990 1.00 90.25 199 VAL A C 1
ATOM 1566 O O . VAL A 1 199 ? -24.377 4.783 31.094 1.00 90.25 199 VAL A O 1
ATOM 1569 N N . CYS A 1 200 ? -26.114 5.764 30.073 1.00 89.56 200 CYS A N 1
ATOM 1570 C CA . CYS A 1 200 ? -26.272 4.720 29.062 1.00 89.56 200 CYS A CA 1
ATOM 1571 C C . CYS A 1 200 ? -25.448 5.043 27.804 1.00 89.56 200 CYS A C 1
ATOM 1573 O O . CYS A 1 200 ? -25.758 5.989 27.088 1.00 89.56 200 CYS A O 1
ATOM 1575 N N . THR A 1 201 ? -24.445 4.218 27.494 1.00 88.44 201 THR A N 1
ATOM 1576 C CA . THR A 1 201 ? -23.539 4.376 26.339 1.00 88.44 201 THR A CA 1
ATOM 1577 C C . THR A 1 201 ? -23.982 3.563 25.122 1.00 88.44 201 THR A C 1
ATOM 1579 O O . THR A 1 201 ? -23.157 3.099 24.341 1.00 88.44 201 THR A O 1
ATOM 1582 N N . ARG A 1 202 ? -25.284 3.306 24.998 1.00 86.81 202 ARG A N 1
ATOM 1583 C CA . ARG A 1 202 ? -25.850 2.587 23.853 1.00 86.81 202 ARG A CA 1
ATOM 1584 C C . ARG A 1 202 ? -25.682 3.418 22.579 1.00 86.81 202 ARG A C 1
ATOM 1586 O O . ARG A 1 202 ? -25.812 4.640 22.641 1.00 86.81 202 ARG A O 1
ATOM 1593 N N . ASP A 1 203 ? -25.481 2.743 21.452 1.00 83.19 203 ASP A N 1
ATOM 1594 C CA . ASP A 1 203 ? -25.262 3.371 20.149 1.00 83.19 203 ASP A CA 1
ATOM 1595 C C . ASP A 1 203 ? -26.330 4.409 19.790 1.00 83.19 203 ASP A C 1
ATOM 1597 O O . ASP A 1 203 ? -27.523 4.264 20.108 1.00 83.19 203 ASP A O 1
ATOM 1601 N N . TYR A 1 204 ? -25.869 5.454 19.103 1.00 79.25 204 TYR A N 1
ATOM 1602 C CA . TYR A 1 204 ? -26.693 6.546 18.607 1.00 79.25 204 TYR A CA 1
ATOM 1603 C C . TYR A 1 204 ? -27.871 6.028 17.768 1.00 79.25 204 TYR A C 1
ATOM 1605 O O . TYR A 1 204 ? -27.727 5.098 16.977 1.00 79.25 204 TYR A O 1
ATOM 1613 N N . GLY A 1 205 ? -29.060 6.596 17.981 1.00 76.62 205 GLY A N 1
ATOM 1614 C CA . GLY A 1 205 ? -30.251 6.299 17.175 1.00 76.62 205 GLY A CA 1
ATOM 1615 C C . GLY A 1 205 ? -30.940 4.947 17.422 1.00 76.62 205 GLY A C 1
ATOM 1616 O O . GLY A 1 205 ? -31.982 4.689 16.829 1.00 76.62 205 GLY A O 1
ATOM 1617 N N . THR A 1 206 ? -30.437 4.079 18.308 1.00 81.88 206 THR A N 1
ATOM 1618 C CA . THR A 1 206 ? -31.120 2.799 18.613 1.00 81.88 206 THR A CA 1
ATOM 1619 C C . THR A 1 206 ? -32.208 2.973 19.703 1.00 81.88 206 THR A C 1
ATOM 1621 O O . THR A 1 206 ? -32.254 4.013 20.373 1.00 81.88 206 THR A O 1
ATOM 1624 N N . ALA A 1 207 ? -33.091 1.992 19.930 1.00 84.69 207 ALA A N 1
ATOM 1625 C CA . ALA A 1 207 ? -34.057 1.983 21.049 1.00 84.69 207 ALA A CA 1
ATOM 1626 C C . ALA A 1 207 ? -33.563 1.110 22.226 1.00 84.69 207 ALA A C 1
ATOM 1628 O O . ALA A 1 207 ? -32.681 0.270 22.054 1.00 84.69 207 ALA A O 1
ATOM 1629 N N . CYS A 1 208 ? -34.085 1.311 23.447 1.00 86.56 208 CYS A N 1
ATOM 1630 C CA . CYS A 1 208 ? -33.731 0.456 24.589 1.00 86.56 208 CYS A CA 1
ATOM 1631 C C . CYS A 1 208 ? -34.635 -0.782 24.625 1.00 86.56 208 CYS A C 1
ATOM 1633 O O . CYS A 1 208 ? -35.835 -0.650 24.819 1.00 86.56 208 CYS A O 1
ATOM 1635 N N . VAL A 1 209 ? -34.052 -1.976 24.507 1.00 87.25 209 VAL A N 1
ATOM 1636 C CA . VAL A 1 209 ? -34.786 -3.254 24.620 1.00 87.25 209 VAL A CA 1
ATOM 1637 C C . VAL A 1 209 ? -34.970 -3.726 26.066 1.00 87.25 209 VAL A C 1
ATOM 1639 O O . VAL A 1 209 ? -35.671 -4.694 26.320 1.00 87.25 209 VAL A O 1
ATOM 1642 N N . HIS A 1 210 ? -34.301 -3.069 27.015 1.00 82.12 210 HIS A N 1
ATOM 1643 C CA . HIS A 1 210 ? -34.281 -3.459 28.426 1.00 82.12 210 HIS A CA 1
ATOM 1644 C C . HIS A 1 210 ? -35.209 -2.612 29.297 1.00 82.12 210 HIS A C 1
ATOM 1646 O O . HIS A 1 210 ? -35.100 -2.699 30.515 1.00 82.12 210 HIS A O 1
ATOM 1652 N N . GLU A 1 211 ? -36.033 -1.740 28.703 1.00 81.88 211 GLU A N 1
ATOM 1653 C CA . GLU A 1 211 ? -36.972 -0.868 29.432 1.00 81.88 211 GLU A CA 1
ATOM 1654 C C . GLU A 1 211 ? -36.317 -0.134 30.621 1.00 81.88 211 GLU A C 1
ATOM 1656 O O . GLU A 1 211 ? -36.906 0.060 31.677 1.00 81.88 211 GLU A O 1
ATOM 1661 N N . HIS A 1 212 ? -35.049 0.260 30.459 1.00 80.06 212 HIS A N 1
ATOM 1662 C CA . HIS A 1 212 ? -34.240 0.924 31.489 1.00 80.06 212 HIS A CA 1
ATOM 1663 C C . HIS A 1 212 ? -33.925 0.088 32.754 1.00 80.06 212 HIS A C 1
ATOM 1665 O O . HIS A 1 212 ? -33.439 0.634 33.746 1.00 80.06 212 HIS A O 1
ATOM 1671 N N . ALA A 1 213 ? -34.066 -1.243 32.707 1.00 86.81 213 ALA A N 1
ATOM 1672 C CA . ALA A 1 213 ? -33.559 -2.179 33.718 1.00 86.81 213 ALA A CA 1
ATOM 1673 C C . ALA A 1 213 ? -32.018 -2.285 33.666 1.00 86.81 213 ALA A C 1
ATOM 1675 O O . ALA A 1 213 ? -31.419 -3.270 33.222 1.00 86.81 213 ALA A O 1
ATOM 1676 N N . CYS A 1 214 ? -31.336 -1.223 34.094 1.00 91.50 214 CYS A N 1
ATOM 1677 C CA . CYS A 1 214 ? -29.917 -1.025 33.814 1.00 91.50 214 CYS A CA 1
ATOM 1678 C C . CYS A 1 214 ? -28.961 -1.914 34.623 1.00 91.50 214 CYS A C 1
ATOM 1680 O O . CYS A 1 214 ? -27.793 -1.974 34.255 1.00 91.50 214 CYS A O 1
ATOM 1682 N N . VAL A 1 215 ? -29.396 -2.623 35.674 1.00 93.81 215 VAL A N 1
ATOM 1683 C CA . VAL A 1 215 ? -28.503 -3.416 36.555 1.00 93.81 215 VAL A CA 1
ATOM 1684 C C . VAL A 1 215 ? -27.773 -4.531 35.804 1.00 93.81 215 VAL A C 1
ATOM 1686 O O . VAL A 1 215 ? -26.587 -4.736 36.036 1.00 93.81 215 VAL A O 1
ATOM 1689 N N . ARG A 1 216 ? -28.400 -5.172 34.814 1.00 93.12 216 ARG A N 1
ATOM 1690 C CA . ARG A 1 216 ? -27.741 -6.199 33.980 1.00 93.12 216 ARG A CA 1
ATOM 1691 C C . ARG A 1 216 ? -27.246 -5.695 32.623 1.00 93.12 216 ARG A C 1
ATOM 1693 O O . ARG A 1 216 ? -26.522 -6.400 31.935 1.00 93.12 216 ARG A O 1
ATOM 1700 N N . CYS A 1 217 ? -27.613 -4.476 32.234 1.00 92.75 217 CYS A N 1
ATOM 1701 C CA . CYS A 1 217 ? -27.269 -3.930 30.923 1.00 92.75 217 CYS A CA 1
ATOM 1702 C C . CYS A 1 217 ? -25.753 -3.657 30.810 1.00 92.75 217 CYS A C 1
ATOM 1704 O O . CYS A 1 217 ? -25.228 -2.928 31.660 1.00 92.75 217 CYS A O 1
ATOM 1706 N N . PRO A 1 218 ? -25.051 -4.180 29.785 1.00 91.31 218 PRO A N 1
ATOM 1707 C CA . PRO A 1 218 ? -23.622 -3.927 29.582 1.00 91.31 218 PRO A CA 1
ATOM 1708 C C . PRO A 1 218 ? -23.338 -2.501 29.096 1.00 91.31 218 PRO A C 1
ATOM 1710 O O . PRO A 1 218 ? -22.262 -1.971 29.343 1.00 91.31 218 PRO A O 1
ATOM 1713 N N . SER A 1 219 ? -24.314 -1.845 28.461 1.00 90.81 219 SER A N 1
ATOM 1714 C CA . SER A 1 219 ? -24.197 -0.451 28.015 1.00 90.81 219 SER A CA 1
ATOM 1715 C C . SER A 1 219 ? -24.351 0.568 29.152 1.00 90.81 219 SER A C 1
ATOM 1717 O O . SER A 1 219 ? -24.348 1.768 28.890 1.00 90.81 219 SER A O 1
ATOM 1719 N N . LEU A 1 220 ? -24.562 0.138 30.403 1.00 92.25 220 LEU A N 1
ATOM 1720 C CA . LEU A 1 220 ? -24.539 1.057 31.540 1.00 92.25 220 LEU A CA 1
ATOM 1721 C C . LEU A 1 220 ? -23.085 1.340 31.916 1.00 92.25 220 LEU A C 1
ATOM 1723 O O . LEU A 1 220 ? -22.392 0.447 32.402 1.00 92.25 220 LEU A O 1
ATOM 1727 N N . ARG A 1 221 ? -22.673 2.601 31.798 1.00 91.56 221 ARG A N 1
ATOM 1728 C CA . ARG A 1 221 ? -21.488 3.121 32.474 1.00 91.56 221 ARG A CA 1
ATOM 1729 C C . ARG A 1 221 ? -21.913 3.613 33.864 1.00 91.56 221 ARG A C 1
ATOM 1731 O O . ARG A 1 221 ? -22.607 4.630 33.945 1.00 91.56 221 ARG A O 1
ATOM 1738 N N . PRO A 1 222 ? -21.571 2.885 34.940 1.00 93.19 222 PRO A N 1
ATOM 1739 C CA . PRO A 1 222 ? -22.039 3.220 36.275 1.00 93.19 222 PRO A CA 1
ATOM 1740 C C . PRO A 1 222 ? -21.373 4.503 36.787 1.00 93.19 222 PRO A C 1
ATOM 1742 O O . PRO A 1 222 ? -20.176 4.709 36.577 1.00 93.19 222 PRO A O 1
ATOM 1745 N N . ASP A 1 223 ? -22.157 5.355 37.443 1.00 92.00 223 ASP A N 1
ATOM 1746 C CA . ASP A 1 223 ? -21.690 6.611 38.035 1.00 92.00 223 ASP A CA 1
ATOM 1747 C C . ASP A 1 223 ? -21.139 6.352 39.449 1.00 92.00 223 ASP A C 1
ATOM 1749 O O . ASP A 1 223 ? -21.873 5.809 40.283 1.00 92.00 223 ASP A O 1
ATOM 1753 N N . PRO A 1 224 ? -19.868 6.695 39.738 1.00 92.75 224 PRO A N 1
ATOM 1754 C CA . PRO A 1 224 ? -19.285 6.528 41.064 1.00 92.75 224 PRO A CA 1
ATOM 1755 C C . PRO A 1 224 ? -20.065 7.206 42.194 1.00 92.75 224 PRO A C 1
ATOM 1757 O O . PRO A 1 224 ? -20.008 6.709 43.315 1.00 92.75 224 PRO A O 1
ATOM 1760 N N . ASP A 1 225 ? -20.824 8.267 41.914 1.00 92.06 225 ASP A N 1
ATOM 1761 C CA . ASP A 1 225 ? -21.641 8.963 42.917 1.00 92.06 225 ASP A CA 1
ATOM 1762 C C . ASP A 1 225 ? -22.901 8.165 43.315 1.00 92.06 225 ASP A C 1
ATOM 1764 O O . ASP A 1 225 ? -23.631 8.553 44.222 1.00 92.06 225 ASP A O 1
ATOM 1768 N N . GLN A 1 226 ? -23.195 7.051 42.633 1.00 94.25 226 GLN A N 1
ATOM 1769 C CA . GLN A 1 226 ? -24.327 6.159 42.923 1.00 94.25 226 GLN A CA 1
ATOM 1770 C C . GLN A 1 226 ? -23.907 4.863 43.644 1.00 94.25 226 GLN A C 1
ATOM 1772 O O . GLN A 1 226 ? -24.673 3.897 43.657 1.00 94.25 226 GLN A O 1
ATOM 1777 N N . GLN A 1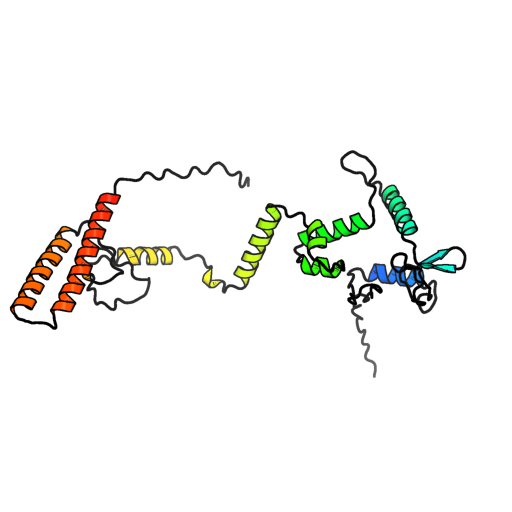 227 ? -22.707 4.821 44.236 1.00 94.69 227 GLN A N 1
ATOM 1778 C CA . GLN A 1 227 ? -22.189 3.642 44.948 1.00 94.69 227 GLN A CA 1
ATOM 1779 C C . GLN A 1 227 ? -23.109 3.175 46.074 1.00 94.69 227 GLN A C 1
ATOM 1781 O O . GLN A 1 227 ? -23.506 2.012 46.065 1.00 94.69 227 GLN A O 1
ATOM 1786 N N . ASP A 1 228 ? -23.524 4.080 46.961 1.00 95.69 228 ASP A N 1
ATOM 1787 C CA . ASP A 1 228 ? -24.390 3.756 48.103 1.00 95.69 228 ASP A CA 1
ATOM 1788 C C . ASP A 1 228 ? -25.699 3.095 47.646 1.00 95.69 228 ASP A C 1
ATOM 1790 O O . ASP A 1 228 ? -26.159 2.099 48.201 1.00 95.69 228 ASP A O 1
ATOM 1794 N N . ARG A 1 229 ? -26.268 3.600 46.546 1.00 95.19 229 ARG A N 1
ATOM 1795 C CA . ARG A 1 229 ? -27.478 3.039 45.942 1.00 95.19 229 ARG A CA 1
ATOM 1796 C C . ARG A 1 229 ? -27.242 1.645 45.360 1.00 95.19 229 ARG A C 1
ATOM 1798 O O . ARG A 1 229 ? -28.123 0.792 45.428 1.00 95.19 229 ARG A O 1
ATOM 1805 N N . MET A 1 230 ? -26.078 1.401 44.757 1.00 96.44 230 MET A N 1
ATOM 1806 C CA . MET A 1 230 ? -25.716 0.073 44.257 1.00 96.44 230 MET A CA 1
ATOM 1807 C C . MET A 1 230 ? -25.508 -0.922 45.408 1.00 96.44 230 MET A C 1
ATOM 1809 O O . MET A 1 230 ? -25.911 -2.077 45.290 1.00 96.44 230 MET A O 1
ATOM 1813 N N . GLU A 1 231 ? -24.931 -0.478 46.526 1.00 97.38 231 GLU A N 1
ATOM 1814 C CA . GLU A 1 231 ? -24.781 -1.284 47.744 1.00 97.38 231 GLU A CA 1
ATOM 1815 C C . GLU A 1 231 ? -26.140 -1.667 48.338 1.00 97.38 231 GLU A C 1
ATOM 1817 O O . GLU A 1 231 ? -26.365 -2.837 48.646 1.00 97.38 231 GLU A O 1
ATOM 1822 N N . GLU A 1 232 ? -27.086 -0.727 48.403 1.00 97.50 232 GLU A N 1
ATOM 1823 C CA . GLU A 1 232 ? -28.458 -1.006 48.840 1.00 97.50 232 GLU A CA 1
ATOM 1824 C C . GLU A 1 232 ? -29.144 -2.059 47.952 1.00 97.50 232 GLU A C 1
ATOM 1826 O O . GLU A 1 232 ? -29.768 -2.999 48.453 1.00 97.50 232 GLU A O 1
ATOM 1831 N N . ILE A 1 233 ? -28.989 -1.950 46.626 1.00 96.50 233 ILE A N 1
ATOM 1832 C CA . ILE A 1 233 ? -29.515 -2.936 45.668 1.00 96.50 233 ILE A CA 1
ATOM 1833 C C . ILE A 1 233 ? -28.922 -4.325 45.936 1.00 96.50 233 ILE A C 1
ATOM 1835 O O . ILE A 1 233 ? -29.658 -5.311 45.928 1.00 96.50 233 ILE A O 1
ATOM 1839 N N . ILE A 1 234 ? -27.614 -4.415 46.189 1.00 97.69 234 ILE A N 1
ATOM 1840 C CA . ILE A 1 234 ? -26.925 -5.679 46.489 1.00 97.69 234 ILE A CA 1
ATOM 1841 C C . ILE A 1 234 ? -27.471 -6.308 47.773 1.00 97.69 234 ILE A C 1
ATOM 1843 O O . ILE A 1 234 ? -27.826 -7.487 47.761 1.00 97.69 234 ILE A O 1
ATOM 1847 N N . VAL A 1 235 ? -27.615 -5.527 48.848 1.00 98.19 235 VAL A N 1
ATOM 1848 C CA . VAL A 1 235 ? -28.177 -6.010 50.122 1.00 98.19 235 VAL A CA 1
ATOM 1849 C C . VAL A 1 235 ? -29.605 -6.525 49.929 1.00 98.19 235 VAL A C 1
ATOM 1851 O O . VAL A 1 235 ? -29.959 -7.593 50.430 1.00 98.19 235 VAL A O 1
ATOM 1854 N N . ASN A 1 236 ? -30.429 -5.807 49.160 1.00 97.56 236 ASN A N 1
ATOM 1855 C CA . ASN A 1 236 ? -31.792 -6.243 48.862 1.00 97.56 236 ASN A CA 1
ATOM 1856 C C . ASN A 1 236 ? -31.813 -7.568 48.081 1.00 97.56 236 ASN A C 1
ATOM 1858 O O . ASN A 1 236 ? -32.579 -8.472 48.415 1.00 97.56 236 ASN A O 1
ATOM 1862 N N . LEU A 1 237 ? -30.950 -7.701 47.069 1.00 96.69 237 LEU A N 1
ATOM 1863 C CA . LEU A 1 237 ? -30.840 -8.913 46.256 1.00 96.69 237 LEU A CA 1
ATOM 1864 C C . LEU A 1 237 ? -30.388 -10.120 47.081 1.00 96.69 237 LEU A C 1
ATOM 1866 O O . LEU A 1 237 ? -30.951 -11.197 46.907 1.00 96.69 237 LEU A O 1
ATOM 1870 N N . GLN A 1 238 ? -29.437 -9.940 48.001 1.00 97.50 238 GLN A N 1
ATOM 1871 C CA . GLN A 1 238 ? -28.998 -10.991 48.924 1.00 97.50 238 GLN A CA 1
ATOM 1872 C C . GLN A 1 238 ? -30.151 -11.463 49.819 1.00 97.50 238 GLN A C 1
ATOM 1874 O O . GLN A 1 238 ? -30.448 -12.653 49.857 1.00 97.50 238 GLN A O 1
ATOM 1879 N N . ALA A 1 239 ? -30.890 -10.534 50.436 1.00 97.06 239 ALA A N 1
ATOM 1880 C CA . ALA A 1 239 ? -32.043 -10.881 51.269 1.00 97.06 239 ALA A CA 1
ATOM 1881 C C . ALA A 1 239 ? -33.142 -11.624 50.484 1.00 97.06 239 ALA A C 1
ATOM 1883 O O . ALA A 1 239 ? -33.760 -12.562 50.992 1.00 97.06 239 ALA A O 1
ATOM 1884 N N . ARG A 1 240 ? -33.387 -11.231 49.226 1.00 95.81 240 ARG A N 1
ATOM 1885 C CA . ARG A 1 240 ? -34.345 -11.920 48.345 1.00 95.81 240 ARG A CA 1
ATOM 1886 C C . ARG A 1 240 ? -33.866 -13.298 47.917 1.00 95.81 240 ARG A C 1
ATOM 1888 O O . ARG A 1 240 ? -34.688 -14.205 47.803 1.00 95.81 240 ARG A O 1
ATOM 1895 N N . LEU A 1 241 ? -32.566 -13.460 47.698 1.00 95.38 241 LEU A N 1
ATOM 1896 C CA . LEU A 1 241 ? -31.967 -14.747 47.377 1.00 95.38 241 LEU A CA 1
ATOM 1897 C C . LEU A 1 241 ? -32.103 -15.720 48.560 1.00 95.38 241 LEU A C 1
ATOM 1899 O O . LEU A 1 241 ? -32.577 -16.841 48.371 1.00 95.38 241 LEU A O 1
ATOM 1903 N N . ASP A 1 242 ? -31.812 -15.269 49.783 1.00 95.50 242 ASP A N 1
ATOM 1904 C CA . ASP A 1 242 ? -31.985 -16.058 51.013 1.00 95.50 242 ASP A CA 1
ATOM 1905 C C . ASP A 1 242 ? -33.446 -16.486 51.228 1.00 95.50 242 ASP A C 1
ATOM 1907 O O . ASP A 1 242 ? -33.740 -17.643 51.561 1.00 95.50 242 ASP A O 1
ATOM 1911 N N . GLU A 1 243 ? -34.391 -15.570 50.991 1.00 95.62 243 GLU A N 1
ATOM 1912 C CA . GLU A 1 243 ? -35.824 -15.867 51.046 1.00 95.62 243 GLU A CA 1
ATOM 1913 C C . GLU A 1 243 ? -36.218 -16.917 49.996 1.00 95.62 243 GLU A C 1
ATOM 1915 O O . GLU A 1 243 ? -36.921 -17.880 50.321 1.00 95.62 243 GLU A O 1
ATOM 1920 N N . ALA A 1 244 ? -35.741 -16.773 48.755 1.00 94.12 244 ALA A N 1
ATOM 1921 C CA . ALA A 1 244 ? -36.018 -17.714 47.674 1.00 94.12 244 ALA A CA 1
ATOM 1922 C C . ALA A 1 244 ? -35.473 -19.117 47.984 1.00 94.12 244 ALA A C 1
ATOM 1924 O O . ALA A 1 244 ? -36.169 -20.109 47.743 1.00 94.12 244 ALA A O 1
ATOM 1925 N N . HIS A 1 245 ? -34.281 -19.220 48.580 1.00 93.88 245 HIS A N 1
ATOM 1926 C CA . HIS A 1 245 ? -33.729 -20.494 49.043 1.00 93.88 245 HIS A CA 1
ATOM 1927 C C . HIS A 1 245 ? -34.570 -21.111 50.159 1.00 93.88 245 HIS A C 1
ATOM 1929 O O . HIS A 1 245 ? -34.942 -22.282 50.067 1.00 93.88 245 HIS A O 1
ATOM 1935 N N . THR A 1 246 ? -34.930 -20.318 51.170 1.00 94.44 246 THR A N 1
ATOM 1936 C CA . THR A 1 246 ? -35.724 -20.780 52.319 1.00 94.44 246 THR A CA 1
ATOM 1937 C C . THR A 1 246 ? -37.101 -21.288 51.890 1.00 94.44 246 THR A C 1
ATOM 1939 O O . THR A 1 246 ? -37.586 -22.297 52.399 1.00 94.44 246 THR A O 1
ATOM 1942 N N . ARG A 1 247 ? -37.736 -20.613 50.924 1.00 92.00 247 ARG A N 1
ATOM 1943 C CA . ARG A 1 247 ? -39.069 -20.965 50.408 1.00 92.00 247 ARG A CA 1
ATOM 1944 C C . ARG A 1 247 ? -39.049 -21.979 49.262 1.00 92.00 247 ARG A C 1
ATOM 1946 O O . ARG A 1 247 ? -40.110 -22.399 48.807 1.00 92.00 247 ARG A O 1
ATOM 1953 N N . GLY A 1 248 ? -37.869 -22.374 48.784 1.00 90.56 248 GLY A N 1
ATOM 1954 C CA . GLY A 1 248 ? -37.717 -23.331 47.687 1.00 90.56 248 GLY A CA 1
ATOM 1955 C C . GLY A 1 248 ? -38.129 -22.794 46.309 1.00 90.56 248 GLY A C 1
ATOM 1956 O O . GLY A 1 248 ? -38.482 -23.581 45.429 1.00 90.56 248 GLY A O 1
ATOM 1957 N N . TRP A 1 249 ? -38.076 -21.478 46.084 1.00 92.06 249 TRP A N 1
ATOM 1958 C CA . TRP A 1 249 ? -38.430 -20.821 44.817 1.00 92.06 249 TRP A CA 1
ATOM 1959 C C . TRP A 1 249 ? -37.323 -20.949 43.765 1.00 92.06 249 TRP A C 1
ATOM 1961 O O . TRP A 1 249 ? -36.721 -19.971 43.327 1.00 92.06 249 TRP A O 1
ATOM 1971 N N . ARG A 1 250 ? -37.057 -22.183 43.329 1.00 84.12 250 ARG A N 1
ATOM 1972 C CA . ARG A 1 250 ? -35.937 -22.515 42.429 1.00 84.12 250 ARG A CA 1
ATOM 1973 C C . ARG A 1 250 ? -35.930 -21.736 41.105 1.00 84.12 250 ARG A C 1
ATOM 1975 O O . ARG A 1 250 ? -34.858 -21.542 40.546 1.00 84.12 250 ARG A O 1
ATOM 1982 N N . GLY A 1 251 ? -37.091 -21.292 40.617 1.00 86.56 251 GLY A N 1
ATOM 1983 C CA . GLY A 1 251 ? -37.201 -20.504 39.383 1.00 86.56 251 GLY A CA 1
ATOM 1984 C C . GLY A 1 251 ? -36.639 -19.081 39.487 1.00 86.56 251 GLY A C 1
ATOM 1985 O O . GLY A 1 251 ? -36.149 -18.556 38.494 1.00 86.56 251 GLY A O 1
ATOM 1986 N N . GLU A 1 252 ? -36.649 -18.486 40.682 1.00 90.31 252 GLU A N 1
ATOM 1987 C CA . GLU A 1 252 ? -36.202 -17.101 40.905 1.00 90.31 252 GLU A CA 1
ATOM 1988 C C . GLU A 1 252 ? -34.711 -17.009 41.252 1.00 90.31 252 GLU A C 1
ATOM 1990 O O . GLU A 1 252 ? -34.061 -16.007 40.953 1.00 90.31 252 GLU A O 1
ATOM 1995 N N . VAL A 1 253 ? -34.147 -18.075 41.836 1.00 92.50 253 VAL A N 1
ATOM 1996 C CA . VAL A 1 253 ? -32.755 -18.131 42.320 1.00 92.50 253 VAL A CA 1
ATOM 1997 C C . VAL A 1 253 ? -31.761 -17.746 41.223 1.00 92.50 253 VAL A C 1
ATOM 1999 O O . VAL A 1 253 ? -31.010 -16.791 41.392 1.00 92.50 253 VAL A O 1
ATOM 2002 N N . ALA A 1 254 ? -31.814 -18.406 40.062 1.00 91.56 254 ALA A N 1
ATOM 2003 C CA . ALA A 1 254 ? -30.868 -18.151 38.971 1.00 91.56 254 ALA A CA 1
ATOM 2004 C C . ALA A 1 254 ? -30.946 -16.705 38.443 1.00 91.56 254 ALA A C 1
ATOM 2006 O O . ALA A 1 254 ? -29.942 -16.111 38.045 1.00 91.56 254 ALA A O 1
ATOM 2007 N N . GLY A 1 255 ? -32.145 -16.111 38.450 1.00 91.94 255 GLY A N 1
ATOM 2008 C CA . GLY A 1 255 ? -32.325 -14.705 38.116 1.00 91.94 255 GLY A CA 1
ATOM 2009 C C . GLY A 1 255 ? -31.685 -13.798 39.169 1.00 91.94 255 GLY A C 1
ATOM 2010 O O . GLY A 1 255 ? -30.892 -12.916 38.838 1.00 91.94 255 GLY A O 1
ATOM 2011 N N . LEU A 1 256 ? -31.997 -14.008 40.441 1.00 93.94 256 LEU A N 1
ATOM 2012 C CA . LEU A 1 256 ? -31.454 -13.195 41.527 1.00 93.94 256 LEU A CA 1
ATOM 2013 C C . LEU A 1 256 ? -29.920 -13.262 41.579 1.00 93.94 256 LEU A C 1
ATOM 2015 O O . LEU A 1 256 ? -29.287 -12.209 41.636 1.00 93.94 256 LEU A O 1
ATOM 2019 N N . GLU A 1 257 ? -29.328 -14.448 41.422 1.00 95.50 257 GLU A N 1
ATOM 2020 C CA . GLU A 1 257 ? -27.873 -14.647 41.335 1.00 95.50 257 GLU A CA 1
ATOM 2021 C C . GLU A 1 257 ? -27.249 -13.859 40.175 1.00 95.50 257 GLU A C 1
ATOM 2023 O O . GLU A 1 257 ? -26.274 -13.129 40.362 1.00 95.50 257 GLU A O 1
ATOM 2028 N N . ALA A 1 258 ? -27.837 -13.932 38.975 1.00 94.31 258 ALA A N 1
ATOM 2029 C CA . ALA A 1 258 ? -27.331 -13.199 37.816 1.00 94.31 258 ALA A CA 1
ATOM 2030 C C . ALA A 1 258 ? -27.434 -11.672 37.990 1.00 94.31 258 ALA A C 1
ATOM 2032 O O . ALA A 1 258 ? -26.556 -10.931 37.540 1.00 94.31 258 ALA A O 1
ATOM 2033 N N . THR A 1 259 ? -28.499 -11.176 38.633 1.00 95.56 259 THR A N 1
ATOM 2034 C CA . THR A 1 259 ? -28.625 -9.741 38.945 1.00 95.56 259 THR A CA 1
ATOM 2035 C C . THR A 1 259 ? -27.602 -9.313 39.987 1.00 95.56 259 THR A C 1
ATOM 2037 O O . THR A 1 259 ? -26.987 -8.262 39.815 1.00 95.56 259 THR A O 1
ATOM 2040 N N . LEU A 1 260 ? -27.411 -10.118 41.034 1.00 97.19 260 LEU A N 1
ATOM 2041 C CA . LEU A 1 260 ? -26.464 -9.853 42.111 1.00 97.19 260 LEU A CA 1
ATOM 2042 C C . LEU A 1 260 ? -25.037 -9.761 41.566 1.00 97.19 260 LEU A C 1
ATOM 2044 O O . LEU A 1 260 ? -24.381 -8.741 41.760 1.00 97.19 260 LEU A O 1
ATOM 2048 N N . ALA A 1 261 ? -24.609 -10.743 40.770 1.00 97.31 261 ALA A N 1
ATOM 2049 C CA . ALA A 1 261 ? -23.288 -10.736 40.144 1.00 97.31 261 ALA A CA 1
ATOM 2050 C C . ALA A 1 261 ? -23.066 -9.498 39.250 1.00 97.31 261 ALA A C 1
ATOM 2052 O O . ALA A 1 261 ? -21.996 -8.884 39.264 1.00 97.31 261 ALA A O 1
ATOM 2053 N N . ALA A 1 262 ? -24.084 -9.085 38.483 1.00 96.81 262 ALA A N 1
ATOM 2054 C CA . ALA A 1 262 ? -24.001 -7.881 37.657 1.00 96.81 262 ALA A CA 1
ATOM 2055 C C . ALA A 1 262 ? -23.921 -6.590 38.497 1.00 96.81 262 ALA A C 1
ATOM 2057 O O . ALA A 1 262 ? -23.177 -5.671 38.140 1.00 96.81 262 ALA A O 1
ATOM 2058 N N . ALA A 1 263 ? -24.664 -6.520 39.606 1.00 97.25 263 ALA A N 1
ATOM 2059 C CA . ALA A 1 263 ? -24.630 -5.397 40.539 1.00 97.25 263 ALA A CA 1
ATOM 2060 C C . ALA A 1 263 ? -23.260 -5.284 41.231 1.00 97.25 263 ALA A C 1
ATOM 2062 O O . ALA A 1 263 ? -22.660 -4.209 41.231 1.00 97.25 263 ALA A O 1
ATOM 2063 N N . GLU A 1 264 ? -22.708 -6.396 41.720 1.00 97.69 264 GLU A N 1
ATOM 2064 C CA . GLU A 1 26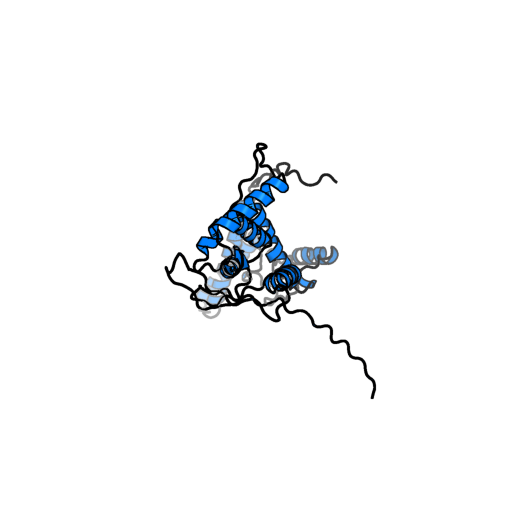4 ? -21.373 -6.459 42.328 1.00 97.69 264 GLU A CA 1
ATOM 2065 C C . GLU A 1 264 ? -20.271 -6.043 41.343 1.00 97.69 264 GLU A C 1
ATOM 2067 O O . GLU A 1 264 ? -19.397 -5.239 41.678 1.00 97.69 264 GLU A O 1
ATOM 2072 N N . GLY A 1 265 ? -20.336 -6.519 40.094 1.00 97.06 265 GLY A N 1
ATOM 2073 C CA . GLY A 1 265 ? -19.398 -6.118 39.042 1.00 97.06 265 GLY A CA 1
ATOM 2074 C C . GLY A 1 265 ? -19.445 -4.614 38.741 1.00 97.06 265 GLY A C 1
ATOM 2075 O O . GLY A 1 265 ? -18.408 -3.975 38.522 1.00 97.06 265 GLY A O 1
ATOM 2076 N N . LYS A 1 266 ? -20.638 -4.014 38.783 1.00 96.31 266 LYS A N 1
ATOM 2077 C CA . LYS A 1 266 ? -20.816 -2.565 38.610 1.00 96.31 266 LYS A CA 1
ATOM 2078 C C . LYS A 1 266 ? -20.314 -1.771 39.800 1.00 96.31 266 LYS A C 1
ATOM 2080 O O . LYS A 1 266 ? -19.615 -0.785 39.585 1.00 96.31 266 LYS A O 1
ATOM 2085 N N . LEU A 1 267 ? -20.590 -2.219 41.022 1.00 96.56 267 LEU A N 1
ATOM 2086 C CA . LEU A 1 267 ? -20.052 -1.604 42.234 1.00 96.56 267 LEU A CA 1
ATOM 2087 C C . LEU A 1 267 ? -18.520 -1.624 42.232 1.00 96.56 267 LEU A C 1
ATOM 2089 O O . LEU A 1 267 ? -17.883 -0.610 42.514 1.00 96.56 267 LEU A O 1
ATOM 2093 N N . LYS A 1 268 ? -17.911 -2.747 41.835 1.00 96.06 268 LYS A N 1
ATOM 2094 C CA . LYS A 1 268 ? -16.458 -2.830 41.650 1.00 96.06 268 LYS A CA 1
ATOM 2095 C C . LYS A 1 268 ? -15.967 -1.801 40.630 1.00 96.06 268 LYS A C 1
ATOM 2097 O O . LYS A 1 268 ? -15.023 -1.072 40.908 1.00 96.06 268 LYS A O 1
ATOM 2102 N N . THR A 1 269 ? -16.642 -1.688 39.486 1.00 93.50 269 THR A N 1
ATOM 2103 C CA . THR A 1 269 ? -16.300 -0.695 38.454 1.00 93.50 269 THR A CA 1
ATOM 2104 C C . THR A 1 269 ? -16.378 0.738 38.992 1.00 93.50 269 THR A C 1
ATOM 2106 O O . THR A 1 269 ? -15.476 1.529 38.728 1.00 93.50 269 THR A O 1
ATOM 2109 N N . MET A 1 270 ? -17.416 1.072 39.767 1.00 94.31 270 MET A N 1
ATOM 2110 C CA . MET A 1 270 ? -17.558 2.384 40.413 1.00 94.31 270 MET A CA 1
ATOM 2111 C C . MET A 1 270 ? -16.388 2.675 41.363 1.00 94.31 270 MET A C 1
ATOM 2113 O O . MET A 1 270 ? -15.755 3.723 41.251 1.00 94.31 270 MET A O 1
ATOM 2117 N N . ARG A 1 271 ? -16.042 1.719 42.235 1.00 93.50 271 ARG A N 1
ATOM 2118 C CA . ARG A 1 271 ? -14.913 1.834 43.175 1.00 93.50 271 ARG A CA 1
ATOM 2119 C C . ARG A 1 271 ? -13.577 2.004 42.448 1.00 93.50 271 ARG A C 1
ATOM 2121 O O . ARG A 1 271 ? -12.789 2.881 42.802 1.00 93.50 271 ARG A O 1
ATOM 2128 N N . ASP A 1 272 ? -13.345 1.221 41.395 1.00 90.38 272 ASP A N 1
ATOM 2129 C CA . ASP A 1 272 ? -12.135 1.319 40.575 1.00 90.38 272 ASP A CA 1
ATOM 2130 C C . ASP A 1 272 ? -12.031 2.680 39.868 1.00 90.38 272 ASP A C 1
ATOM 2132 O O . ASP A 1 272 ? -10.926 3.180 39.652 1.00 90.38 272 ASP A O 1
ATOM 2136 N N . LEU A 1 273 ? -13.158 3.276 39.461 1.00 85.56 273 LEU A N 1
ATOM 2137 C CA . LEU A 1 273 ? -13.188 4.613 38.865 1.00 85.56 273 LEU A CA 1
ATOM 2138 C C . LEU A 1 273 ? -12.803 5.675 39.898 1.00 85.56 273 LEU A C 1
ATOM 2140 O O . LEU A 1 273 ? -11.917 6.481 39.618 1.00 85.56 273 LEU A O 1
ATOM 2144 N N . THR A 1 274 ? -13.375 5.636 41.106 1.00 82.50 274 THR A N 1
ATOM 2145 C CA . THR A 1 274 ? -13.006 6.552 42.201 1.00 82.50 274 THR A CA 1
ATOM 2146 C C . THR A 1 274 ? -11.516 6.461 42.542 1.00 82.50 274 THR A C 1
ATOM 2148 O O . THR A 1 274 ? -10.862 7.489 42.705 1.00 82.50 274 THR A O 1
ATOM 2151 N N . GLN A 1 275 ? -10.946 5.252 42.577 1.00 78.81 275 GLN A N 1
ATOM 2152 C CA . GLN A 1 275 ? -9.512 5.052 42.832 1.00 78.81 275 GLN A CA 1
ATOM 2153 C C . GLN A 1 275 ? -8.623 5.569 41.689 1.00 78.81 275 GLN A C 1
ATOM 2155 O O . GLN A 1 275 ? -7.557 6.135 41.935 1.00 78.81 275 GLN A O 1
ATOM 2160 N N . ARG A 1 276 ? -9.059 5.418 40.430 1.00 66.50 276 ARG A N 1
ATOM 2161 C CA . ARG A 1 276 ? -8.326 5.888 39.239 1.00 66.50 276 ARG A CA 1
ATOM 2162 C C . ARG A 1 276 ? -8.334 7.408 39.057 1.00 66.50 276 ARG A C 1
ATOM 2164 O O . ARG A 1 276 ? -7.492 7.921 38.325 1.00 66.50 276 ARG A O 1
ATOM 2171 N N . HIS A 1 277 ? -9.217 8.141 39.738 1.00 55.53 277 HIS A N 1
ATOM 2172 C CA . HIS A 1 277 ? -9.235 9.610 39.727 1.00 55.53 277 HIS A CA 1
ATOM 2173 C C . HIS A 1 277 ? -8.100 10.275 40.534 1.00 55.53 277 HIS A C 1
ATOM 2175 O O . HIS A 1 277 ? -8.090 11.498 40.691 1.00 55.53 277 HIS A O 1
ATOM 2181 N N . GLY A 1 278 ? -7.071 9.531 40.955 1.00 56.47 278 GLY A N 1
ATOM 2182 C CA . GLY A 1 278 ? -5.750 10.125 41.150 1.00 56.47 278 GLY A CA 1
ATOM 2183 C C . GLY A 1 278 ? -5.275 10.728 39.824 1.00 56.47 278 GLY A C 1
ATOM 2184 O O . GLY A 1 278 ? -4.865 9.993 38.930 1.00 56.47 278 GLY A O 1
ATOM 2185 N N . ARG A 1 279 ? -5.390 12.058 39.668 1.00 58.19 279 ARG A N 1
ATOM 2186 C CA . ARG A 1 279 ? -4.999 12.822 38.464 1.00 58.19 279 ARG A CA 1
ATOM 2187 C C . ARG A 1 279 ? -3.667 12.311 37.905 1.00 58.19 279 ARG A C 1
ATOM 2189 O O . ARG A 1 279 ? -2.603 12.705 38.374 1.00 58.19 279 ARG A O 1
ATOM 2196 N N . THR A 1 280 ? -3.721 11.477 36.871 1.00 59.22 280 THR A N 1
ATOM 2197 C CA . THR A 1 280 ? -2.525 11.073 36.134 1.00 59.22 280 THR A CA 1
ATOM 2198 C C . THR A 1 280 ? -2.229 12.187 35.144 1.00 59.22 280 THR A C 1
ATOM 2200 O O . THR A 1 280 ? -2.917 12.343 34.137 1.00 59.22 280 THR A O 1
ATOM 2203 N N . TYR A 1 281 ? -1.255 13.033 35.472 1.00 57.69 281 TYR A N 1
ATOM 2204 C CA . TYR A 1 281 ? -0.825 14.101 34.580 1.00 57.69 281 TYR A CA 1
ATOM 2205 C C . TYR A 1 281 ? -0.042 13.484 33.417 1.00 57.69 281 TYR A C 1
ATOM 2207 O O . TYR A 1 281 ? 1.146 13.205 33.540 1.00 57.69 281 TYR A O 1
ATOM 2215 N N . LEU A 1 282 ? -0.717 13.264 32.286 1.00 69.62 282 LEU A N 1
ATOM 2216 C CA . LEU A 1 282 ? -0.122 12.681 31.075 1.00 69.62 282 LEU A CA 1
ATOM 2217 C C . LEU A 1 282 ? 0.895 13.613 30.386 1.00 69.62 282 LEU A C 1
ATOM 2219 O O . LEU A 1 282 ? 1.557 13.204 29.437 1.00 69.62 282 LEU A 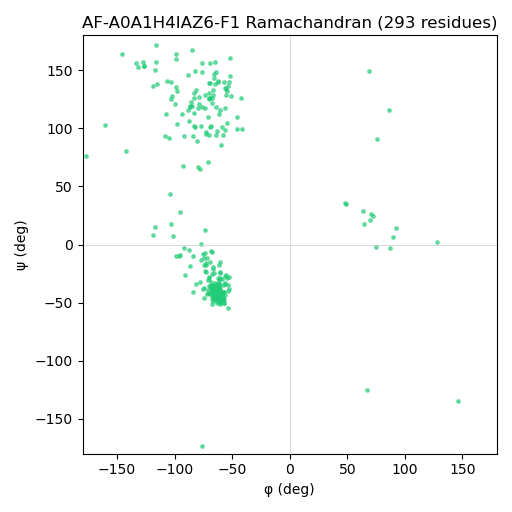O 1
ATOM 2223 N N . GLY A 1 283 ? 1.037 14.853 30.875 1.00 67.06 283 GLY A N 1
ATOM 2224 C CA . GLY A 1 283 ? 1.787 15.911 30.208 1.00 67.06 283 GLY A CA 1
ATOM 2225 C C . GLY A 1 283 ? 1.084 16.378 28.931 1.00 67.06 283 GLY A C 1
ATOM 2226 O O . GLY A 1 283 ? 0.391 15.620 28.260 1.00 67.06 283 GLY A O 1
ATOM 2227 N N . MET A 1 284 ? 1.248 17.651 28.572 1.00 59.31 284 MET A N 1
ATOM 2228 C CA . MET A 1 284 ? 0.956 18.068 27.199 1.00 59.31 284 MET A CA 1
ATOM 2229 C C . MET A 1 284 ? 2.006 17.413 26.292 1.00 59.31 284 MET A C 1
ATOM 2231 O O . MET A 1 284 ? 3.200 17.602 26.562 1.00 59.31 284 MET A O 1
ATOM 2235 N N . PRO A 1 285 ? 1.624 16.666 25.237 1.00 59.56 285 PRO A N 1
ATOM 2236 C CA . PRO A 1 285 ? 2.590 16.237 24.240 1.00 59.56 285 PRO A CA 1
ATOM 2237 C C . PRO A 1 285 ? 3.267 17.493 23.692 1.00 59.56 285 PRO A C 1
ATOM 2239 O O . PRO A 1 285 ? 2.622 18.393 23.154 1.00 59.56 285 PRO A O 1
ATOM 2242 N N . ARG A 1 286 ? 4.582 17.595 23.901 1.00 52.34 286 ARG A N 1
ATOM 2243 C CA . ARG A 1 286 ? 5.372 18.675 23.319 1.00 52.34 286 ARG A CA 1
ATOM 2244 C C . ARG A 1 286 ? 5.421 18.415 21.824 1.00 52.34 286 ARG A C 1
ATOM 2246 O O . ARG A 1 286 ? 6.195 17.578 21.368 1.00 52.34 286 ARG A O 1
ATOM 2253 N N . PHE A 1 287 ? 4.597 19.128 21.068 1.00 57.19 287 PHE A N 1
ATOM 2254 C CA . PHE A 1 287 ? 4.820 19.277 19.641 1.00 57.19 287 PHE A CA 1
ATOM 2255 C C . PHE A 1 287 ? 6.139 20.039 19.492 1.00 57.19 287 PHE A C 1
ATOM 2257 O O . PHE A 1 287 ? 6.183 21.262 19.614 1.00 57.19 287 PHE A O 1
ATOM 2264 N N . GLY A 1 288 ? 7.246 19.310 19.323 1.00 46.75 288 GLY A N 1
ATOM 2265 C CA . GLY A 1 288 ? 8.467 19.906 18.793 1.00 46.75 288 GLY A CA 1
ATOM 2266 C C . GLY A 1 288 ? 8.097 20.599 17.488 1.00 46.75 288 GLY A C 1
ATOM 2267 O O . GLY A 1 288 ? 7.247 20.085 16.761 1.00 46.75 288 GLY A O 1
ATOM 2268 N N . SER A 1 289 ? 8.658 21.778 17.229 1.00 49.91 289 SER A N 1
ATOM 2269 C CA . SER A 1 289 ? 8.368 22.558 16.029 1.00 49.91 289 SER A CA 1
ATOM 2270 C C . SER A 1 289 ? 8.729 21.750 14.778 1.00 49.91 289 SER A C 1
ATOM 2272 O O . SER A 1 289 ? 9.834 21.850 14.247 1.00 49.91 289 SER A O 1
ATOM 2274 N N . SER A 1 290 ? 7.811 20.916 14.304 1.00 45.19 290 SER A N 1
ATOM 2275 C CA . SER A 1 290 ? 7.870 20.359 12.970 1.00 45.19 290 SER A CA 1
ATOM 2276 C C . SER A 1 290 ? 7.638 21.537 12.039 1.00 45.19 290 SER A C 1
ATOM 2278 O O . SER A 1 290 ? 6.519 22.038 11.928 1.00 45.19 290 SER A O 1
ATOM 2280 N N . ILE A 1 291 ? 8.732 22.024 11.457 1.00 50.88 291 ILE A N 1
ATOM 2281 C CA . ILE A 1 291 ? 8.760 23.021 10.391 1.00 50.88 291 ILE A CA 1
ATOM 2282 C C . ILE A 1 291 ? 7.712 22.607 9.354 1.00 50.88 291 ILE A C 1
ATOM 2284 O O . ILE A 1 291 ? 7.843 21.581 8.692 1.00 50.88 291 ILE A O 1
ATOM 2288 N N . GLY A 1 292 ? 6.629 23.374 9.272 1.00 40.59 292 GLY A N 1
ATOM 2289 C CA . GLY A 1 292 ? 5.483 23.051 8.439 1.00 40.59 292 GLY A CA 1
ATOM 2290 C C . GLY A 1 292 ? 4.638 24.288 8.181 1.00 40.59 292 GLY A C 1
ATOM 2291 O O . GLY A 1 292 ? 3.854 24.686 9.034 1.00 40.59 292 GLY A O 1
ATOM 2292 N N . ARG A 1 293 ? 4.795 24.825 6.964 1.00 40.34 293 ARG A N 1
ATOM 2293 C CA . ARG A 1 293 ? 4.106 25.971 6.338 1.00 40.34 293 ARG A CA 1
ATOM 2294 C C . ARG A 1 293 ? 4.527 27.362 6.813 1.00 40.34 293 ARG A C 1
ATOM 2296 O O . ARG A 1 293 ? 3.890 27.968 7.667 1.00 40.34 293 ARG A O 1
ATOM 2303 N N . GLN A 1 294 ? 5.513 27.924 6.115 1.00 37.47 294 GLN A N 1
ATOM 2304 C CA . GLN A 1 294 ? 5.421 29.337 5.748 1.00 37.47 294 GLN A CA 1
ATOM 2305 C C . GLN A 1 294 ? 4.378 29.459 4.626 1.00 37.47 294 GLN A C 1
ATOM 2307 O O . GLN A 1 294 ? 4.383 28.658 3.688 1.00 37.47 294 GLN A O 1
ATOM 2312 N N . LYS A 1 295 ? 3.427 30.376 4.820 1.00 39.22 295 LYS A N 1
ATOM 2313 C CA . LYS A 1 295 ? 2.539 30.882 3.770 1.00 39.22 295 LYS A CA 1
ATOM 2314 C C . LYS A 1 295 ? 3.307 31.841 2.874 1.00 39.22 295 LYS A C 1
ATOM 2316 O O . LYS A 1 295 ? 4.212 32.511 3.418 1.00 39.22 295 LYS A O 1
#

Mean predicted aligned error: 17.4 Å

InterPro domains:
  IPR002104 Integrase, catalytic domain [PF00589] (90-151)
  IPR002104 Integrase, catalytic domain [PS51898] (1-160)
  IPR011010 DNA breaking-rejoining enzyme, catalytic core [SSF56349] (50-160)
  IPR013762 Integrase-like, catalytic domain superfamily [G3DSA:1.10.443.10] (33-168)

Sequence (295 aa):
MIGTGSKLLLLEPPLLGLGGSPVGSELVLDDGEVLTTIIQRGREGHGSLPLISRYDQHEGLHSPRLPFLFQRRRGFIPTALPPAFIASVLREALDR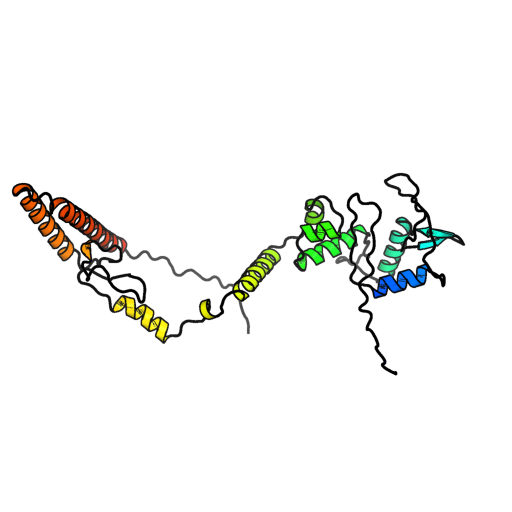AGLTDQTGEALDLTPHDFRRIFATDALQAGLPPHITAKILGHEDVNTTMGYAAIYPEDVISHHRSYIARRRQLRPSEEYRDLTPEEWDEFITHFELRKVALGVCTRDYGTACVHEHACVRCPSLRPDPDQQDRMEEIIVNLQARLDEAHTRGWRGEVAGLEATLAAAEGKLKTMRDLTQRHGRTYLGMPRFGSSIGRQK

Organism: NCBI:txid67331